Protein AF-A0A147B9D6-F1 (afdb_monomer_lite)

Sequence (214 aa):
QLTENALSKLEHGENKIIQGPYFTIESLNASNRLHVALILIRVYNQNISIMPQCSRASLCKMCSRLVNQGSVHSGGRRMVLDGPLPSSFMPKVSLTSQFLLELLQSIYFSMYNGLSSLGHQALNDIHRRAMQTMYTDVLLVTNAIKNSLQVHPSGHPADGPMGISMAISPTTSTTTVSKAIITNASFRTKKLPDDIPIPKESESPGHEGLDAIR

InterPro domains:
  IPR018619 Hyccin [PF09790] (2-195)
  IPR018619 Hyccin [PTHR31220] (2-194)

Foldseek 3Di:
DQDPVNVCCVVVPPDPPCVDDDDDDPDDDPVCPQVVVLVVLVVCLVCVVVDDLVVLLVLLVVLLLLLCQLPPVPPDDDPPVPDDDDSVPGDRDDHDLSSLVSSLSSLLLSQLVQNVPSSVSSLVSQCVSCVVVVVPVSVVSSVVSVVVCVVPPGPDPPSPRPDDPPPPPCPDDDDPPPDDPDDPVPPPDDDDDDDDDDDDDDDDDDDDDDDDDD

Secondary structure (DSSP, 8-state):
---HHHHHHHHHTS------PPPP-SS--TTTHHHHHHHHHHHHHHTTTTS-HHHHHHHHHHHHHHHHTT-TT-TTS----SSS--TTSSPPPP--HHHHHHHHHHHHHHHTTT-HHHHHHHHHHHHHHHHHHT-HHHHHHHHHHHHHHHHS-TT-TT---SS-------SS-----------GGG----------PPPPP-------------

pLDDT: mean 74.29, std 21.04, range [30.53, 97.44]

Radius of gyration: 34.5 Å; chains: 1; bounding box: 77×52×107 Å

Structure (mmCIF, N/CA/C/O backbone):
data_AF-A0A147B9D6-F1
#
_entry.id   AF-A0A147B9D6-F1
#
loop_
_atom_site.group_PDB
_atom_site.id
_atom_site.type_symbol
_atom_site.label_atom_id
_atom_site.label_alt_id
_atom_site.label_comp_id
_atom_site.label_asym_id
_atom_site.label_entity_id
_atom_site.label_seq_id
_atom_site.pdbx_PDB_ins_code
_atom_site.Cartn_x
_atom_site.Cartn_y
_atom_site.Cartn_z
_atom_site.occupancy
_atom_site.B_iso_or_equiv
_atom_site.auth_seq_id
_atom_site.auth_comp_id
_atom_site.auth_asym_id
_atom_site.auth_atom_id
_atom_site.pdbx_PDB_model_num
ATOM 1 N N . GLN A 1 1 ? 28.743 -20.688 13.276 1.00 55.09 1 GLN A N 1
ATOM 2 C CA . GLN A 1 1 ? 27.899 -21.875 13.028 1.00 55.09 1 GLN A CA 1
ATOM 3 C C . GLN A 1 1 ? 26.529 -21.580 13.621 1.00 55.09 1 GLN A C 1
ATOM 5 O O . GLN A 1 1 ? 26.478 -21.228 14.793 1.00 55.09 1 GLN A O 1
ATOM 10 N N . LEU A 1 2 ? 25.455 -21.605 12.823 1.00 65.81 2 LEU A N 1
ATOM 11 C CA . LEU A 1 2 ? 24.090 -21.537 13.360 1.00 65.81 2 LEU A CA 1
ATOM 12 C C . LEU A 1 2 ? 23.759 -22.906 13.965 1.00 65.81 2 LEU A C 1
ATOM 14 O O . LEU A 1 2 ? 24.076 -23.925 13.356 1.00 65.81 2 LEU A O 1
ATOM 18 N N . THR A 1 3 ? 23.161 -22.943 15.153 1.00 87.69 3 THR A N 1
ATOM 19 C CA . THR A 1 3 ? 22.701 -24.204 15.747 1.00 87.69 3 THR A CA 1
ATOM 20 C C . THR A 1 3 ? 21.529 -24.758 14.937 1.00 87.69 3 THR A C 1
ATOM 22 O O . THR A 1 3 ? 20.732 -23.994 14.395 1.00 87.69 3 THR A O 1
ATOM 25 N N . GLU A 1 4 ? 21.389 -26.080 14.872 1.00 82.56 4 GLU A N 1
ATOM 26 C CA . GLU A 1 4 ? 20.267 -26.760 14.200 1.00 82.56 4 GLU A CA 1
ATOM 27 C C . GLU A 1 4 ? 18.903 -26.237 14.686 1.00 82.56 4 GLU A C 1
ATOM 29 O O . GLU A 1 4 ? 17.970 -26.062 13.910 1.00 82.56 4 GLU A O 1
ATOM 34 N N . ASN A 1 5 ? 18.823 -25.853 15.963 1.00 75.00 5 ASN A N 1
ATOM 35 C CA . ASN A 1 5 ? 17.641 -25.231 16.553 1.00 75.00 5 ASN A CA 1
ATOM 36 C C . ASN A 1 5 ? 17.381 -23.800 16.025 1.00 75.00 5 ASN A C 1
ATOM 38 O O . ASN A 1 5 ? 16.235 -23.399 15.844 1.00 75.00 5 ASN A O 1
ATOM 42 N N . ALA A 1 6 ? 18.431 -23.020 15.738 1.00 76.44 6 ALA A N 1
ATOM 43 C CA . ALA A 1 6 ? 18.301 -21.705 15.105 1.00 76.44 6 ALA A CA 1
ATOM 44 C C . ALA A 1 6 ? 17.908 -21.818 13.621 1.00 76.44 6 ALA A C 1
ATOM 46 O O . ALA A 1 6 ? 17.120 -21.005 13.146 1.00 76.44 6 ALA A O 1
ATOM 47 N N . LEU A 1 7 ? 18.409 -22.840 12.916 1.00 72.19 7 LEU A N 1
ATOM 48 C CA . LEU A 1 7 ? 17.995 -23.178 11.549 1.00 72.19 7 LEU A CA 1
ATOM 49 C C . LEU A 1 7 ? 16.531 -23.617 11.504 1.00 72.19 7 LEU A C 1
ATOM 51 O O . LEU A 1 7 ? 15.755 -23.041 10.755 1.00 72.19 7 LEU A O 1
ATOM 55 N N . SER A 1 8 ? 16.126 -24.536 12.381 1.00 72.56 8 SER A N 1
ATOM 56 C CA . SER A 1 8 ? 14.742 -25.008 12.467 1.00 72.56 8 SER A CA 1
ATOM 57 C C . SER A 1 8 ? 13.758 -23.873 12.780 1.00 72.56 8 SER A C 1
ATOM 59 O O . SER A 1 8 ? 12.714 -23.775 12.137 1.00 72.56 8 SER A O 1
ATOM 61 N N . LYS A 1 9 ? 14.113 -22.945 13.683 1.00 71.38 9 LYS A N 1
ATOM 62 C CA . LYS A 1 9 ? 13.317 -21.732 13.955 1.00 71.38 9 LYS A CA 1
ATOM 63 C C . LYS A 1 9 ? 13.236 -20.776 12.758 1.00 71.38 9 LYS A C 1
ATOM 65 O O . LYS A 1 9 ? 12.209 -20.120 12.597 1.00 71.38 9 LYS A O 1
ATOM 70 N N . LEU A 1 10 ? 14.287 -20.684 11.936 1.00 67.62 10 LEU A N 1
ATOM 71 C CA . LEU A 1 10 ? 14.279 -19.897 10.696 1.00 67.62 10 LEU A CA 1
ATOM 72 C C . LEU A 1 10 ? 13.428 -20.555 9.601 1.00 67.62 10 LEU A C 1
ATOM 74 O O . LEU A 1 10 ? 12.677 -19.863 8.923 1.00 67.62 10 LEU A O 1
ATOM 78 N N . GLU A 1 11 ? 13.557 -21.870 9.430 1.00 69.06 11 GLU A N 1
ATOM 79 C CA . GLU A 1 11 ? 12.893 -22.641 8.374 1.00 69.06 11 GLU A CA 1
ATOM 80 C C . GLU A 1 11 ? 11.401 -22.830 8.644 1.00 69.06 11 GLU A C 1
ATOM 82 O O . GLU A 1 11 ? 10.581 -22.683 7.740 1.00 69.06 11 GLU A O 1
ATOM 87 N N . HIS A 1 12 ? 11.039 -23.130 9.892 1.00 64.25 12 HIS A N 1
ATOM 88 C CA . HIS A 1 12 ? 9.660 -23.433 10.268 1.00 64.25 12 HIS A CA 1
ATOM 89 C C . HIS A 1 12 ? 8.905 -22.230 10.817 1.00 64.25 12 HIS A C 1
ATOM 91 O O . HIS A 1 12 ? 7.690 -22.333 10.948 1.00 64.25 12 HIS A O 1
ATOM 97 N N . GLY A 1 13 ? 9.600 -21.121 11.111 1.00 55.97 13 GLY A N 1
ATOM 98 C CA . GLY A 1 13 ? 9.039 -19.841 11.538 1.00 55.97 13 GLY A CA 1
ATOM 99 C C . GLY A 1 13 ? 7.983 -19.971 12.639 1.00 55.97 13 GLY A C 1
ATOM 100 O O . GLY A 1 13 ? 6.818 -20.220 12.353 1.00 55.97 13 GLY A O 1
ATOM 101 N N . GLU A 1 14 ? 8.333 -19.684 13.897 1.00 51.81 14 GLU A N 1
ATOM 102 C CA . GLU A 1 14 ? 7.381 -19.710 15.034 1.00 51.81 14 GLU A CA 1
ATOM 103 C C . GLU A 1 14 ? 6.106 -18.859 14.823 1.00 51.81 14 GLU A C 1
ATOM 105 O O . GLU A 1 14 ? 5.121 -19.027 15.535 1.00 51.81 14 GLU A O 1
ATOM 110 N N . ASN A 1 15 ? 6.076 -17.991 13.809 1.00 54.16 15 ASN A N 1
ATOM 111 C CA . ASN A 1 15 ? 4.921 -17.193 13.432 1.00 54.16 15 ASN A CA 1
ATOM 112 C C . ASN A 1 15 ? 4.349 -17.632 12.081 1.00 54.16 15 ASN A C 1
ATOM 114 O O . ASN A 1 15 ? 4.438 -16.902 11.091 1.00 54.16 15 ASN A O 1
ATOM 118 N N . LYS A 1 16 ? 3.664 -18.780 12.030 1.00 53.72 16 LYS A N 1
ATOM 119 C CA . LYS A 1 16 ? 2.608 -18.927 11.023 1.00 53.72 16 LYS A CA 1
ATOM 120 C C . LYS A 1 16 ? 1.577 -17.857 11.366 1.00 53.72 16 LYS A C 1
ATOM 122 O O . LYS A 1 16 ? 0.850 -17.999 12.345 1.00 53.72 16 LYS A O 1
ATOM 127 N N . ILE A 1 17 ? 1.563 -16.749 10.622 1.00 58.03 17 ILE A N 1
ATOM 128 C CA . ILE A 1 17 ? 0.555 -15.701 10.789 1.00 58.03 17 ILE A CA 1
ATOM 129 C C . ILE A 1 17 ? -0.774 -16.329 10.373 1.00 58.03 17 ILE A C 1
ATOM 131 O O . ILE A 1 17 ? -1.162 -16.302 9.206 1.00 58.03 17 ILE A O 1
ATOM 135 N N . ILE A 1 18 ? -1.453 -16.958 11.330 1.00 56.62 18 ILE A N 1
ATOM 136 C CA . ILE A 1 18 ? -2.828 -17.404 11.177 1.00 56.62 18 ILE A CA 1
ATOM 137 C C . ILE A 1 18 ? -3.642 -16.117 11.206 1.00 56.62 18 ILE A C 1
ATOM 139 O O . ILE A 1 18 ? -3.995 -15.598 12.264 1.00 56.62 18 ILE A O 1
ATOM 143 N N . GLN A 1 19 ? -3.854 -15.539 10.024 1.00 68.12 19 GLN A N 1
ATOM 144 C CA . GLN A 1 19 ? -4.810 -14.456 9.873 1.00 68.12 19 GLN A CA 1
ATOM 145 C C . GLN A 1 19 ? -6.175 -15.029 10.258 1.00 68.12 19 GLN A C 1
ATOM 147 O O . GLN A 1 19 ? -6.602 -16.042 9.707 1.00 68.12 19 GLN A O 1
ATOM 152 N N . GLY A 1 20 ? -6.738 -14.458 11.325 1.00 62.06 20 GLY A N 1
ATOM 153 C CA . GLY A 1 20 ? -7.759 -15.100 12.144 1.00 62.06 20 GLY A CA 1
ATOM 154 C C . GLY A 1 20 ? -9.077 -15.391 11.425 1.00 62.06 20 GLY A C 1
ATOM 155 O O . GLY A 1 20 ? -9.257 -15.051 10.255 1.00 62.06 20 GLY A O 1
ATOM 156 N N . PRO A 1 21 ? -10.045 -15.980 12.143 1.00 76.06 21 PRO A N 1
ATOM 157 C CA . PRO A 1 21 ? -11.410 -16.034 11.652 1.00 76.06 21 PRO A CA 1
ATOM 158 C C . PRO A 1 21 ? -11.959 -14.604 11.535 1.00 76.06 21 PRO A C 1
ATOM 160 O O . PRO A 1 21 ? -12.018 -13.863 12.517 1.00 76.06 21 PRO A O 1
ATOM 163 N N . TYR A 1 22 ? -12.351 -14.204 10.327 1.00 81.00 22 TYR A N 1
ATOM 164 C CA . TYR A 1 22 ? -13.072 -12.955 10.101 1.00 81.00 22 TYR A CA 1
ATOM 165 C C . TYR A 1 22 ? -14.561 -13.181 10.363 1.00 81.00 22 TYR A C 1
ATOM 167 O O . TYR A 1 22 ? -15.161 -14.102 9.809 1.00 81.00 22 TYR A O 1
ATOM 175 N N . PHE A 1 23 ? -15.166 -12.352 11.213 1.00 80.38 23 PHE A N 1
ATOM 176 C CA . PHE A 1 23 ? -16.597 -12.445 11.494 1.00 80.38 23 PHE A CA 1
ATOM 177 C C . PHE A 1 23 ? -17.428 -11.990 10.293 1.00 80.38 23 PHE A C 1
ATOM 179 O O . PHE A 1 23 ? -17.048 -11.067 9.568 1.00 80.38 23 PHE A O 1
ATOM 186 N N . THR A 1 24 ? -18.585 -12.627 10.107 1.00 86.25 24 THR A N 1
ATOM 187 C CA . THR A 1 24 ? -19.549 -12.203 9.087 1.00 86.25 24 THR A CA 1
ATOM 188 C C . THR A 1 24 ? -20.149 -10.860 9.491 1.00 86.25 24 THR A C 1
ATOM 190 O O . THR A 1 24 ? -20.490 -10.645 10.653 1.00 86.25 24 THR A O 1
ATOM 193 N N . ILE A 1 25 ? -20.255 -9.948 8.529 1.00 88.69 25 ILE A N 1
ATOM 194 C CA . ILE A 1 25 ? -20.802 -8.606 8.721 1.00 88.69 25 ILE A CA 1
ATOM 195 C C . ILE A 1 25 ? -22.041 -8.479 7.837 1.00 88.69 25 ILE A C 1
ATOM 197 O O . ILE A 1 25 ? -21.950 -8.650 6.626 1.00 88.69 25 ILE A O 1
ATOM 201 N N . GLU A 1 26 ? -23.184 -8.154 8.438 1.00 90.44 26 GLU A N 1
ATOM 202 C CA . GLU A 1 26 ? -24.470 -8.044 7.730 1.00 90.44 26 GLU A CA 1
ATOM 203 C C . GLU A 1 26 ? -24.643 -6.704 7.002 1.00 90.44 26 GLU A C 1
ATOM 205 O O . GLU A 1 26 ? -25.343 -6.620 5.996 1.00 90.44 26 GLU A O 1
ATOM 210 N N . SER A 1 27 ? -24.001 -5.636 7.491 1.00 92.50 27 SER A N 1
ATOM 211 C CA . SER A 1 27 ? -24.084 -4.303 6.886 1.00 92.50 27 SER A CA 1
ATOM 212 C C . SER A 1 27 ? -22.807 -3.479 7.065 1.00 92.50 27 SER A C 1
ATOM 214 O O . SER A 1 27 ? -22.095 -3.579 8.070 1.00 92.50 27 SER A O 1
ATOM 216 N N . LEU A 1 28 ? -22.509 -2.632 6.074 1.00 94.38 28 LEU A N 1
ATOM 217 C CA . LEU A 1 28 ? -21.382 -1.700 6.119 1.00 94.38 28 LEU A CA 1
ATOM 218 C C . LEU A 1 28 ? -21.764 -0.430 6.884 1.00 94.38 28 LEU A C 1
ATOM 220 O O . LEU A 1 28 ? -22.709 0.271 6.533 1.00 94.38 28 LEU A O 1
ATOM 224 N N . ASN A 1 29 ? -20.976 -0.104 7.902 1.00 93.56 29 ASN A N 1
ATOM 225 C CA . ASN A 1 29 ? -21.114 1.080 8.735 1.00 93.56 29 ASN A CA 1
ATOM 226 C C . ASN A 1 29 ? -19.783 1.842 8.839 1.00 93.56 29 ASN A C 1
ATOM 228 O O . ASN A 1 29 ? -18.733 1.411 8.358 1.00 93.56 29 ASN A O 1
ATOM 232 N N . ALA A 1 30 ? -19.813 3.022 9.459 1.00 89.25 30 ALA A N 1
ATOM 233 C CA . ALA A 1 30 ? -18.633 3.877 9.553 1.00 89.25 30 ALA A CA 1
ATOM 234 C C . ALA A 1 30 ? -17.467 3.256 10.339 1.00 89.25 30 ALA A C 1
ATOM 236 O O . ALA A 1 30 ? -16.310 3.549 10.031 1.00 89.25 30 ALA A O 1
ATOM 237 N N . SER A 1 31 ? -17.776 2.398 11.310 1.00 89.94 31 SER A N 1
ATOM 238 C CA . SER A 1 31 ? -16.806 1.760 12.198 1.00 89.94 31 SER A CA 1
ATOM 239 C C . SER A 1 31 ? -16.147 0.537 11.553 1.00 89.94 31 SER A C 1
ATOM 241 O O . SER A 1 31 ? -14.954 0.316 11.736 1.00 89.94 31 SER A O 1
ATOM 243 N N . ASN A 1 32 ? -16.893 -0.242 10.763 1.00 91.56 32 ASN A N 1
ATOM 244 C CA . ASN A 1 32 ? -16.411 -1.489 10.168 1.00 91.56 32 ASN A CA 1
ATOM 245 C C . ASN A 1 32 ? -15.876 -1.329 8.734 1.00 91.56 32 ASN A C 1
ATOM 247 O O . ASN A 1 32 ? -15.037 -2.129 8.322 1.00 91.56 32 ASN A O 1
ATOM 251 N N . ARG A 1 33 ? -16.281 -0.288 7.985 1.00 92.75 33 ARG A N 1
ATOM 252 C CA . ARG A 1 33 ? -15.951 -0.136 6.552 1.00 92.75 33 ARG A CA 1
ATOM 253 C C . ARG A 1 33 ? -14.456 -0.234 6.250 1.00 92.75 33 ARG A C 1
ATOM 255 O O . ARG A 1 33 ? -14.067 -0.840 5.257 1.00 92.75 33 ARG A O 1
ATOM 262 N N . LEU A 1 34 ? -13.613 0.343 7.108 1.00 92.50 34 LEU A N 1
ATOM 263 C CA . LEU A 1 34 ? -12.165 0.348 6.903 1.00 92.50 34 LEU A CA 1
ATOM 264 C C . LEU A 1 34 ? -11.543 -1.007 7.254 1.00 92.50 34 LEU A C 1
ATOM 266 O O . LEU A 1 34 ? -10.609 -1.439 6.588 1.00 92.50 34 LEU A O 1
ATOM 270 N N . HIS A 1 35 ? -12.087 -1.694 8.259 1.00 91.94 35 HIS A N 1
ATOM 271 C CA . HIS A 1 35 ? -11.661 -3.043 8.615 1.00 91.94 35 HIS A CA 1
ATOM 272 C C . HIS A 1 35 ? -12.019 -4.048 7.512 1.00 91.94 35 HIS A C 1
ATOM 274 O O . HIS A 1 35 ? -11.183 -4.855 7.122 1.00 91.94 35 HIS A O 1
ATOM 280 N N . VAL A 1 36 ? -13.220 -3.944 6.935 1.00 93.88 36 VAL A N 1
ATOM 281 C CA . VAL A 1 36 ? -13.611 -4.753 5.771 1.00 93.88 36 VAL A CA 1
ATOM 282 C C . VAL A 1 36 ? -12.688 -4.470 4.588 1.00 93.88 36 VAL A C 1
ATOM 284 O O . VAL A 1 36 ? -12.143 -5.401 4.003 1.00 93.88 36 VAL A O 1
ATOM 287 N N . ALA A 1 37 ? -12.438 -3.195 4.273 1.00 93.81 37 ALA A N 1
ATOM 288 C CA . ALA A 1 37 ? -11.510 -2.821 3.206 1.00 93.81 37 ALA A CA 1
ATOM 289 C C . ALA A 1 37 ? -10.087 -3.364 3.440 1.00 93.81 37 ALA A C 1
ATOM 291 O O . ALA A 1 37 ? -9.442 -3.804 2.490 1.00 93.81 37 ALA A O 1
ATOM 292 N N . LEU A 1 38 ? -9.614 -3.381 4.693 1.00 93.56 38 LEU A N 1
ATOM 293 C CA . LEU A 1 38 ? -8.336 -3.981 5.090 1.00 93.56 38 LEU A CA 1
ATOM 294 C C . LEU A 1 38 ? -8.286 -5.488 4.800 1.00 93.56 38 LEU A C 1
ATOM 296 O O . LEU A 1 38 ? -7.281 -5.993 4.307 1.00 93.56 38 LEU A O 1
ATOM 300 N N . ILE A 1 39 ? -9.359 -6.217 5.093 1.00 93.00 39 ILE A N 1
ATOM 301 C CA . ILE A 1 39 ? -9.431 -7.654 4.802 1.00 93.00 39 ILE A CA 1
ATOM 302 C C . ILE A 1 39 ? -9.455 -7.885 3.287 1.00 93.00 39 ILE A C 1
ATOM 304 O O . ILE A 1 39 ? -8.740 -8.745 2.780 1.00 93.00 39 ILE A O 1
ATOM 308 N N . LEU A 1 40 ? -10.212 -7.079 2.540 1.00 93.69 40 LEU A N 1
ATOM 309 C CA . LEU A 1 40 ? -10.283 -7.194 1.082 1.00 93.69 40 LEU A CA 1
ATOM 310 C 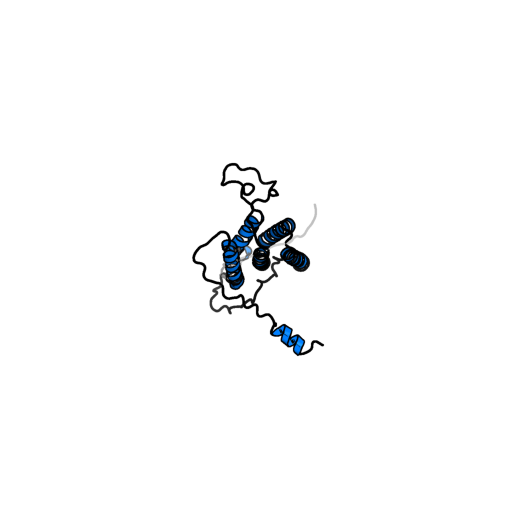C . LEU A 1 40 ? -8.927 -6.938 0.411 1.00 93.69 40 LEU A C 1
ATOM 312 O O . LEU A 1 40 ? -8.548 -7.687 -0.490 1.00 93.69 40 LEU A O 1
ATOM 316 N N . ILE A 1 41 ? -8.164 -5.933 0.860 1.00 95.19 41 ILE A N 1
ATOM 317 C CA . ILE A 1 41 ? -6.819 -5.691 0.315 1.00 95.19 41 ILE A CA 1
ATOM 318 C C . ILE A 1 41 ? -5.845 -6.820 0.679 1.00 95.19 41 ILE A C 1
ATOM 320 O O . ILE A 1 41 ? -5.000 -7.172 -0.137 1.00 95.19 41 ILE A O 1
ATOM 324 N N . ARG A 1 42 ? -6.003 -7.464 1.843 1.00 92.69 42 ARG A N 1
ATOM 325 C CA . ARG A 1 42 ? -5.226 -8.663 2.202 1.00 92.69 42 ARG A CA 1
ATOM 326 C C . ARG A 1 42 ? -5.498 -9.828 1.263 1.00 92.69 42 ARG A C 1
ATOM 328 O O . ARG A 1 42 ? -4.559 -10.435 0.758 1.00 92.69 42 ARG A O 1
ATOM 335 N N . VAL A 1 43 ? -6.769 -10.109 0.983 1.00 92.94 43 VAL A N 1
ATOM 336 C CA . VAL A 1 43 ? -7.156 -11.151 0.018 1.00 92.94 43 VAL A CA 1
ATOM 337 C C . VAL A 1 43 ? -6.618 -10.821 -1.377 1.00 92.94 43 VAL A C 1
ATOM 339 O O . VAL A 1 43 ? -6.123 -11.705 -2.080 1.00 92.94 43 VAL A O 1
ATOM 342 N N . TYR A 1 44 ? -6.639 -9.542 -1.761 1.00 95.06 44 TYR A N 1
ATOM 343 C CA . TYR A 1 44 ? -6.010 -9.084 -2.997 1.00 95.06 44 TYR A CA 1
ATOM 344 C C . TYR A 1 44 ? -4.494 -9.333 -2.995 1.00 95.06 44 TYR A C 1
ATOM 346 O O . TYR A 1 44 ? -3.968 -9.856 -3.972 1.00 95.06 44 TYR A O 1
ATOM 354 N N . ASN A 1 45 ? -3.795 -9.026 -1.899 1.00 93.44 45 ASN A N 1
ATOM 355 C CA . ASN A 1 45 ? -2.353 -9.245 -1.748 1.00 93.44 45 ASN A CA 1
ATOM 356 C C . ASN A 1 45 ? -1.962 -10.721 -1.843 1.00 93.44 45 ASN A C 1
ATOM 358 O O . ASN A 1 45 ? -0.941 -11.038 -2.448 1.00 93.44 45 ASN A O 1
ATOM 362 N N . GLN A 1 46 ? -2.783 -11.626 -1.309 1.00 91.88 46 GLN A N 1
ATOM 363 C CA . GLN A 1 46 ? -2.570 -13.072 -1.432 1.00 91.88 46 GLN A CA 1
ATOM 364 C C . GLN A 1 46 ? -2.642 -13.551 -2.889 1.00 91.88 46 GLN A C 1
ATOM 366 O O . GLN A 1 46 ? -1.943 -14.485 -3.268 1.00 91.88 46 GLN A O 1
ATOM 371 N N . ASN A 1 47 ? -3.457 -12.890 -3.714 1.00 91.69 47 ASN A N 1
ATOM 372 C CA . ASN A 1 47 ? -3.699 -13.256 -5.110 1.00 91.69 47 ASN A CA 1
ATOM 373 C C . ASN A 1 47 ? -3.058 -12.271 -6.102 1.00 91.69 47 ASN A C 1
ATOM 375 O O . ASN A 1 47 ? -3.368 -12.292 -7.290 1.00 91.69 47 ASN A O 1
ATOM 379 N N . ILE A 1 48 ? -2.165 -11.388 -5.651 1.00 92.38 48 ILE A N 1
ATOM 380 C CA . ILE A 1 48 ? -1.696 -10.258 -6.466 1.00 92.38 48 ILE A CA 1
ATOM 381 C C . ILE A 1 48 ? -0.917 -10.690 -7.716 1.00 92.38 48 ILE A C 1
ATOM 383 O O . ILE A 1 48 ? -0.925 -9.978 -8.721 1.00 92.38 48 ILE A O 1
ATOM 387 N N . SER A 1 49 ? -0.285 -11.865 -7.676 1.00 89.94 49 SER A N 1
ATOM 388 C CA . SER A 1 49 ? 0.483 -12.434 -8.787 1.00 89.94 49 SER A CA 1
ATOM 389 C C . SER A 1 49 ? -0.390 -12.869 -9.964 1.00 89.94 49 SER A C 1
ATOM 391 O O . SER A 1 49 ? 0.024 -12.716 -11.110 1.00 89.94 49 SER A O 1
ATOM 393 N N . ILE A 1 50 ? -1.606 -13.354 -9.698 1.00 91.75 50 ILE A N 1
ATOM 394 C CA . ILE A 1 50 ? -2.562 -13.768 -10.736 1.00 91.75 50 ILE A CA 1
ATOM 395 C C . ILE A 1 50 ? -3.414 -12.599 -11.253 1.00 91.75 50 ILE A C 1
ATOM 397 O O . ILE A 1 50 ? -4.117 -12.735 -12.253 1.00 91.75 50 ILE A O 1
ATOM 401 N N . MET A 1 51 ? -3.365 -11.437 -10.592 1.00 92.00 51 MET A N 1
ATOM 402 C CA . MET A 1 51 ? -4.132 -10.261 -10.999 1.00 92.00 51 MET A CA 1
ATOM 403 C C . MET A 1 51 ? -3.519 -9.579 -12.235 1.00 92.00 51 MET A C 1
ATOM 405 O O . MET A 1 51 ? -2.303 -9.349 -12.291 1.00 92.00 51 MET A O 1
ATOM 409 N N . PRO A 1 52 ? -4.349 -9.161 -13.214 1.00 93.12 52 PRO A N 1
ATOM 410 C CA . PRO A 1 52 ? -3.862 -8.518 -14.427 1.00 93.12 52 PRO A CA 1
ATOM 411 C C . PRO A 1 52 ? -3.197 -7.168 -14.123 1.00 93.12 52 PRO A C 1
ATOM 413 O O . PRO A 1 52 ? -3.571 -6.457 -13.186 1.00 93.12 52 PRO A O 1
ATOM 416 N N . GLN A 1 53 ? -2.254 -6.764 -14.980 1.00 92.00 53 GLN A N 1
ATOM 417 C CA . GLN A 1 53 ? -1.512 -5.499 -14.860 1.00 92.00 53 GLN A CA 1
ATOM 418 C C . GLN A 1 53 ? -2.438 -4.283 -14.697 1.00 92.00 53 GLN A C 1
ATOM 420 O O . GLN A 1 53 ? -2.161 -3.395 -13.893 1.00 92.00 53 GLN A O 1
ATOM 425 N N . CYS A 1 54 ? -3.567 -4.254 -15.414 1.00 94.50 54 CYS A N 1
ATOM 426 C CA . CYS A 1 54 ? -4.556 -3.178 -15.319 1.00 94.50 54 CYS A CA 1
ATOM 427 C C . CYS A 1 54 ? -5.145 -3.032 -13.904 1.00 94.50 54 CYS A C 1
ATOM 429 O O . CYS A 1 54 ? -5.339 -1.906 -13.449 1.00 94.50 54 CYS A O 1
ATOM 431 N N . SER A 1 55 ? -5.379 -4.148 -13.200 1.00 95.69 55 SER A N 1
ATOM 432 C CA . SER A 1 55 ? -5.878 -4.156 -11.817 1.00 95.69 55 SER A CA 1
ATOM 433 C C . SER A 1 55 ? -4.835 -3.601 -10.848 1.00 95.69 55 SER A C 1
ATOM 435 O O . SER A 1 55 ? -5.124 -2.751 -10.011 1.00 95.69 55 SER A O 1
ATOM 437 N N . ARG A 1 56 ? -3.573 -4.012 -11.000 1.00 93.94 56 ARG A N 1
ATOM 438 C CA . ARG A 1 56 ? -2.477 -3.482 -10.175 1.00 93.94 56 ARG A CA 1
ATOM 439 C C . ARG A 1 56 ? -2.248 -1.989 -10.434 1.00 93.94 56 ARG A C 1
ATOM 441 O O . ARG A 1 56 ? -2.072 -1.212 -9.499 1.00 93.94 56 ARG A O 1
ATOM 448 N N . ALA A 1 57 ? -2.358 -1.552 -11.688 1.00 95.62 57 ALA A N 1
ATOM 449 C CA . ALA A 1 57 ? -2.246 -0.142 -12.052 1.00 95.62 57 ALA A CA 1
ATOM 450 C C . ALA A 1 57 ? -3.395 0.711 -11.489 1.00 95.62 57 ALA A C 1
ATOM 452 O O . ALA A 1 57 ? -3.160 1.838 -11.040 1.00 95.62 57 ALA A O 1
ATOM 453 N N . SER A 1 58 ? -4.635 0.205 -11.507 1.00 95.88 58 SER A N 1
ATOM 454 C CA . SER A 1 58 ? -5.776 0.906 -10.908 1.00 95.88 58 SER A CA 1
ATOM 455 C C . SER A 1 58 ? -5.634 0.996 -9.389 1.00 95.88 58 SER A C 1
ATOM 457 O O . SER A 1 58 ? -5.896 2.065 -8.838 1.00 95.88 58 SER A O 1
ATOM 459 N N . LEU A 1 59 ? -5.116 -0.049 -8.735 1.00 95.88 59 LEU A N 1
ATOM 460 C CA . LEU A 1 59 ? -4.808 -0.044 -7.307 1.00 95.88 59 LEU A CA 1
ATOM 461 C C . LEU A 1 59 ? -3.782 1.038 -6.939 1.00 95.88 59 LEU A C 1
ATOM 463 O O . LEU A 1 59 ? -4.039 1.829 -6.032 1.00 95.88 59 LEU A O 1
ATOM 467 N N . CYS A 1 60 ? -2.657 1.142 -7.660 1.00 95.81 60 CYS A N 1
ATOM 468 C CA . CYS A 1 60 ? -1.662 2.195 -7.411 1.00 95.81 60 CYS A CA 1
ATOM 469 C C . CYS A 1 60 ? -2.273 3.599 -7.562 1.00 95.81 60 CYS A C 1
ATOM 471 O O . CYS A 1 60 ? -2.092 4.459 -6.700 1.00 95.81 60 CYS A O 1
ATOM 473 N N . LYS A 1 61 ? -3.061 3.827 -8.625 1.00 95.06 61 LYS A N 1
ATOM 474 C CA . LYS A 1 61 ? -3.753 5.109 -8.858 1.00 95.06 61 LYS A CA 1
ATOM 475 C C . LYS A 1 61 ? -4.775 5.419 -7.763 1.00 95.06 61 LYS A C 1
ATOM 477 O O . LYS A 1 61 ? -4.864 6.563 -7.317 1.00 95.06 61 LYS A O 1
ATOM 482 N N . MET A 1 62 ? -5.553 4.421 -7.346 1.00 95.06 62 MET A N 1
ATOM 483 C CA . MET A 1 62 ? -6.514 4.533 -6.250 1.00 95.06 62 MET A CA 1
ATOM 484 C C . MET A 1 62 ? -5.793 4.911 -4.957 1.00 95.06 62 MET A C 1
ATOM 486 O O . MET A 1 62 ? -6.216 5.855 -4.297 1.00 95.06 62 MET A O 1
ATOM 490 N N . CYS A 1 63 ? -4.682 4.244 -4.639 1.00 94.56 63 CYS A N 1
ATOM 491 C CA . CYS A 1 63 ? -3.878 4.540 -3.461 1.00 94.56 63 CYS A CA 1
ATOM 492 C C . CYS A 1 63 ? -3.410 6.002 -3.445 1.00 94.56 63 CYS A C 1
ATOM 494 O O . CYS A 1 63 ? -3.694 6.724 -2.490 1.00 94.56 63 CYS A O 1
ATOM 496 N N . SER A 1 64 ? -2.787 6.481 -4.527 1.00 93.25 64 SER A N 1
ATOM 497 C CA . SER A 1 64 ? -2.372 7.886 -4.647 1.00 93.25 64 SER A CA 1
ATOM 498 C C . SER A 1 64 ? -3.530 8.869 -4.446 1.00 93.25 64 SER A C 1
ATOM 500 O O . SER A 1 64 ? -3.369 9.891 -3.781 1.00 93.25 64 SER A O 1
ATOM 502 N N . ARG A 1 65 ? -4.719 8.581 -4.992 1.00 91.19 65 ARG A N 1
ATOM 503 C CA . ARG A 1 65 ? -5.904 9.442 -4.818 1.00 91.19 65 ARG A CA 1
ATOM 504 C C . ARG A 1 65 ? -6.402 9.443 -3.375 1.00 91.19 65 ARG A C 1
ATOM 506 O O . ARG A 1 65 ? -6.632 10.508 -2.814 1.00 91.19 65 ARG A O 1
ATOM 513 N N . LEU A 1 66 ? -6.534 8.263 -2.782 1.00 91.88 66 LEU A N 1
ATOM 514 C CA . LEU A 1 66 ? -7.062 8.046 -1.437 1.00 91.88 66 LEU A CA 1
ATOM 515 C C . LEU A 1 66 ? -6.174 8.693 -0.364 1.00 91.88 66 LEU A C 1
ATOM 517 O O . LEU A 1 66 ? -6.662 9.313 0.579 1.00 91.88 66 LEU A O 1
ATOM 521 N N . VAL A 1 67 ? -4.858 8.606 -0.539 1.00 91.56 67 VAL A N 1
ATOM 522 C CA . VAL A 1 67 ? -3.874 9.166 0.390 1.00 91.56 67 VAL A CA 1
ATOM 523 C C . VAL A 1 67 ? -3.817 10.697 0.312 1.00 91.56 67 VAL A C 1
ATOM 525 O O . VAL A 1 67 ? -3.645 11.358 1.342 1.00 91.56 67 VAL A O 1
ATOM 528 N N . ASN A 1 68 ? -4.025 11.254 -0.884 1.00 89.25 68 ASN A N 1
ATOM 529 C CA . ASN A 1 68 ? -3.977 12.693 -1.156 1.00 89.25 68 ASN A CA 1
ATOM 530 C C . ASN A 1 68 ? -5.327 13.413 -1.027 1.00 89.25 68 ASN A C 1
ATOM 532 O O . ASN A 1 68 ? -5.367 14.645 -1.075 1.00 89.25 68 ASN A O 1
ATOM 536 N N . GLN A 1 69 ? -6.428 12.682 -0.857 1.00 86.88 69 GLN A N 1
ATOM 537 C CA . GLN A 1 69 ? -7.758 13.262 -0.697 1.00 86.88 69 GLN A CA 1
ATOM 538 C C . GLN A 1 69 ? -7.816 14.206 0.515 1.00 86.88 69 GLN A C 1
ATOM 540 O O . GLN A 1 69 ? -7.382 13.854 1.614 1.00 86.88 69 GLN A O 1
ATOM 545 N N . GLY A 1 70 ? -8.353 15.414 0.313 1.00 74.81 70 GLY A N 1
ATOM 546 C CA . GLY A 1 70 ? -8.448 16.440 1.357 1.00 74.81 70 GLY A CA 1
ATOM 547 C C . GLY A 1 70 ? -7.102 17.036 1.790 1.00 74.81 70 GLY A C 1
ATOM 548 O O . GLY A 1 70 ? -7.032 17.735 2.802 1.00 74.81 70 GLY A O 1
ATOM 549 N N . SER A 1 71 ? -6.012 16.760 1.062 1.00 70.44 71 SER A N 1
ATOM 550 C CA . SER A 1 71 ? -4.716 17.406 1.274 1.00 70.44 71 SER A CA 1
ATOM 551 C C . SER A 1 71 ? -4.601 18.672 0.423 1.00 70.44 71 SER A C 1
ATOM 553 O O . SER A 1 71 ? -4.600 18.616 -0.808 1.00 70.44 71 SER A O 1
ATOM 555 N N . VAL A 1 72 ? -4.442 19.817 1.094 1.00 60.19 72 VAL A N 1
ATOM 556 C CA . VAL A 1 72 ? -4.278 21.154 0.483 1.00 60.19 72 VAL A CA 1
ATOM 557 C C . VAL A 1 72 ? -2.959 21.271 -0.300 1.00 60.19 72 VAL A C 1
ATOM 559 O O . VAL A 1 72 ? -2.784 22.159 -1.125 1.00 60.19 72 VAL A O 1
ATOM 562 N N . HIS A 1 73 ? -2.040 20.316 -0.126 1.00 53.81 73 HIS A N 1
ATOM 563 C CA . HIS A 1 73 ? -0.749 20.281 -0.820 1.00 53.81 73 HIS A CA 1
ATOM 564 C C . HIS A 1 73 ? -0.842 19.900 -2.312 1.00 53.81 73 HIS A C 1
ATOM 566 O O . HIS A 1 73 ? 0.179 19.713 -2.967 1.00 53.81 73 HIS A O 1
ATOM 572 N N . SER A 1 74 ? -2.055 19.795 -2.865 1.00 51.56 74 SER A N 1
ATOM 573 C CA . SER A 1 74 ? -2.298 19.767 -4.316 1.00 51.56 74 SER A CA 1
ATOM 574 C C . SER A 1 74 ? -2.373 21.189 -4.901 1.00 51.56 74 SER A C 1
ATOM 576 O O . SER A 1 74 ? -3.163 21.456 -5.804 1.00 51.56 74 SER A O 1
ATOM 578 N N . GLY A 1 75 ? -1.573 22.120 -4.376 1.00 46.66 75 GLY A N 1
ATOM 579 C CA . GLY A 1 75 ? -1.402 23.459 -4.930 1.00 46.66 75 GLY A CA 1
ATOM 580 C C . GLY A 1 75 ? -0.556 23.390 -6.198 1.00 46.66 75 GLY A C 1
ATOM 581 O O . GLY A 1 75 ? 0.664 23.296 -6.122 1.00 46.66 75 GLY A O 1
ATOM 582 N N . GLY A 1 76 ? -1.207 23.391 -7.363 1.00 45.72 76 GLY A N 1
ATOM 583 C CA . GLY A 1 76 ? -0.515 23.524 -8.649 1.00 45.72 76 GLY A CA 1
ATOM 584 C C . GLY A 1 76 ? -1.272 23.032 -9.882 1.00 45.72 76 GLY A C 1
ATOM 585 O O . GLY A 1 76 ? -0.926 23.421 -10.993 1.00 45.72 76 GLY A O 1
ATOM 586 N N . ARG A 1 77 ? -2.333 22.224 -9.745 1.00 49.38 77 ARG A N 1
ATOM 587 C CA . ARG A 1 77 ? -3.188 21.899 -10.899 1.00 49.38 77 ARG A CA 1
ATOM 588 C C . ARG A 1 77 ? -4.417 22.796 -10.909 1.00 49.38 77 ARG A C 1
ATOM 590 O O . ARG A 1 77 ? -5.363 22.559 -10.171 1.00 49.38 77 ARG A O 1
ATOM 597 N N . ARG A 1 78 ? -4.295 23.848 -11.730 1.00 43.62 78 ARG A N 1
ATOM 598 C CA . ARG A 1 78 ? -5.327 24.653 -12.404 1.00 43.62 78 ARG A CA 1
ATOM 599 C C . ARG A 1 78 ? -6.749 24.299 -11.957 1.00 43.62 78 ARG A C 1
ATOM 601 O O . ARG A 1 78 ? -7.213 23.198 -12.240 1.00 43.62 78 ARG A O 1
ATOM 608 N N . MET A 1 79 ? -7.428 25.243 -11.301 1.00 46.06 79 MET A N 1
ATOM 609 C CA . MET A 1 79 ? -8.878 25.191 -11.132 1.00 46.06 79 MET A CA 1
ATOM 610 C C . MET A 1 79 ? -9.519 25.061 -12.515 1.00 46.06 79 MET A C 1
ATOM 612 O O . MET A 1 79 ? -9.637 26.038 -13.247 1.00 46.06 79 MET A O 1
ATOM 616 N N . VAL A 1 80 ? -9.864 23.837 -12.898 1.00 46.03 80 VAL A N 1
ATOM 617 C CA . VAL A 1 80 ? -10.785 23.577 -13.997 1.00 46.03 80 VAL A CA 1
ATOM 618 C C . VAL A 1 80 ? -12.140 23.445 -13.324 1.00 46.03 80 VAL A C 1
ATOM 620 O O . VAL A 1 80 ? -12.373 22.500 -12.574 1.00 46.03 80 VAL A O 1
ATOM 623 N N . LEU A 1 81 ? -12.967 24.470 -13.515 1.00 51.97 81 LEU A N 1
ATOM 624 C CA . LEU A 1 81 ? -14.305 24.605 -12.939 1.00 51.97 81 LEU A CA 1
ATOM 625 C C . LEU A 1 81 ? -15.332 23.670 -13.610 1.00 51.97 81 LEU A C 1
ATOM 627 O O . LEU A 1 81 ? -16.457 23.575 -13.140 1.00 51.97 81 LEU A O 1
ATOM 631 N N . ASP A 1 82 ? -14.933 22.936 -14.652 1.00 43.72 82 ASP A N 1
ATOM 632 C CA . ASP A 1 82 ? -15.778 21.964 -15.347 1.00 43.72 82 ASP A CA 1
ATOM 633 C C . ASP A 1 82 ? -15.382 20.528 -14.977 1.00 43.72 82 ASP A C 1
ATOM 635 O O . ASP A 1 82 ? -14.562 19.880 -15.630 1.00 43.72 82 ASP A O 1
ATOM 639 N N . GLY A 1 83 ? -15.951 20.032 -13.878 1.00 58.03 83 GLY A N 1
ATOM 640 C CA . GLY A 1 83 ? -15.815 18.648 -13.421 1.00 58.03 83 GLY A CA 1
ATOM 641 C C . GLY A 1 83 ? -16.334 18.444 -11.991 1.00 58.03 83 GLY A C 1
ATOM 642 O O . GLY A 1 83 ? -16.540 19.424 -11.273 1.00 58.03 83 GLY A O 1
ATOM 643 N N . PRO A 1 84 ? -16.560 17.190 -11.542 1.00 55.38 84 PRO A N 1
ATOM 644 C CA . PRO A 1 84 ? -16.904 16.912 -10.145 1.00 55.38 84 PRO A CA 1
ATOM 645 C C . PRO A 1 84 ? -15.870 17.555 -9.206 1.00 55.38 84 PRO A C 1
ATOM 647 O O . PRO A 1 84 ? -14.685 17.580 -9.541 1.00 55.38 84 PRO A O 1
ATOM 650 N N . LEU A 1 85 ? -16.334 18.096 -8.066 1.00 56.25 85 LEU A N 1
ATOM 651 C CA . LEU A 1 85 ? -15.575 18.993 -7.179 1.00 56.25 85 LEU A CA 1
ATOM 652 C C . LEU A 1 85 ? -14.082 18.620 -7.040 1.00 56.25 85 LEU A C 1
ATOM 654 O O . LEU A 1 85 ? -13.762 17.444 -6.832 1.00 56.25 85 LEU A O 1
ATOM 658 N N . PRO A 1 86 ? -13.159 19.606 -7.054 1.00 60.06 86 PRO A N 1
ATOM 659 C CA . PRO A 1 86 ? -11.732 19.342 -6.891 1.00 60.06 86 PRO A CA 1
ATOM 660 C C . PRO A 1 86 ? -11.456 18.536 -5.615 1.00 60.06 86 PRO A C 1
ATOM 662 O O . PRO A 1 86 ? -12.030 18.818 -4.563 1.00 60.06 86 PRO A O 1
ATOM 665 N N . SER A 1 87 ? -10.517 17.581 -5.659 1.00 57.25 87 SER A N 1
ATOM 666 C CA . SER A 1 87 ? -10.181 16.703 -4.516 1.00 57.25 87 SER A CA 1
ATOM 667 C C . SER A 1 87 ? -9.729 17.448 -3.250 1.00 57.25 87 SER A C 1
ATOM 669 O O . SER A 1 87 ? -9.635 16.845 -2.182 1.00 57.25 87 SER A O 1
ATOM 671 N N . SER A 1 88 ? -9.434 18.746 -3.375 1.00 57.88 88 SER A N 1
ATOM 672 C CA . SER A 1 88 ? -9.123 19.663 -2.277 1.00 57.88 88 SER A CA 1
ATOM 673 C C . SER A 1 88 ? -10.342 20.040 -1.426 1.00 57.88 88 SER A C 1
ATOM 675 O O . SER A 1 88 ? -10.155 20.456 -0.289 1.00 57.88 88 SER A O 1
ATOM 677 N N . PHE A 1 89 ? -11.565 19.906 -1.952 1.00 60.06 89 PHE A N 1
ATOM 678 C CA . PHE A 1 89 ? -12.819 20.181 -1.235 1.00 60.06 89 PHE A CA 1
ATOM 679 C C . PHE A 1 89 ? -13.435 18.923 -0.613 1.00 60.06 89 PHE A C 1
ATOM 681 O O . PHE A 1 89 ? -14.426 19.001 0.107 1.00 60.06 89 PHE A O 1
ATOM 688 N N . MET A 1 90 ? -12.858 17.752 -0.889 1.00 70.50 90 MET A N 1
ATOM 689 C CA . MET A 1 90 ? -13.309 16.496 -0.304 1.00 70.50 90 MET A CA 1
ATOM 690 C C . MET A 1 90 ? -12.746 16.329 1.112 1.00 70.50 90 MET A C 1
ATOM 692 O O . MET A 1 90 ? -11.568 16.627 1.337 1.00 70.50 90 MET A O 1
ATOM 696 N N . PRO A 1 91 ? -13.539 15.806 2.066 1.00 76.88 91 PRO A N 1
ATOM 697 C CA . PRO A 1 91 ? -13.052 15.536 3.409 1.00 76.88 91 PRO A CA 1
ATOM 698 C C . PRO A 1 91 ? -11.908 14.520 3.369 1.00 76.88 91 PRO A C 1
ATOM 700 O O . PRO A 1 91 ? -11.894 13.595 2.547 1.00 76.88 91 PRO A O 1
ATOM 703 N N . LYS A 1 92 ? -10.940 14.697 4.274 1.00 83.31 92 LYS A N 1
ATOM 704 C CA . LYS A 1 92 ? -9.828 13.759 4.452 1.00 83.31 92 LYS A CA 1
ATOM 705 C C . LYS A 1 92 ? -10.376 12.389 4.847 1.00 83.31 92 LYS A C 1
ATOM 707 O O . LYS A 1 92 ? -11.155 12.273 5.789 1.00 83.31 92 LYS A O 1
ATOM 712 N N . VAL A 1 93 ? -9.926 11.346 4.157 1.00 85.69 93 VAL A N 1
ATOM 713 C CA . VAL A 1 93 ? -10.273 9.961 4.503 1.00 85.69 93 VAL A CA 1
ATOM 714 C C . VAL A 1 93 ? -9.454 9.534 5.716 1.00 85.69 93 VAL A C 1
ATOM 716 O O . VAL A 1 93 ? -8.227 9.607 5.670 1.00 85.69 93 VAL A O 1
ATOM 719 N N . SER A 1 94 ? -10.099 9.066 6.784 1.00 87.81 94 SER A N 1
ATOM 720 C CA . SER A 1 94 ? -9.409 8.451 7.925 1.00 87.81 94 SER A CA 1
ATOM 721 C C . SER A 1 94 ? -8.887 7.069 7.532 1.00 87.81 94 SER A C 1
ATOM 723 O O . SER A 1 94 ? -9.672 6.182 7.207 1.00 87.81 94 SER A O 1
ATOM 725 N N . LEU A 1 95 ? -7.565 6.897 7.549 1.00 91.88 95 LEU A N 1
ATOM 726 C CA . LEU A 1 95 ? -6.874 5.656 7.191 1.00 91.88 95 LEU A CA 1
ATOM 727 C C . LEU A 1 95 ? -6.077 5.177 8.395 1.00 91.88 95 LEU A C 1
ATOM 729 O O . LEU A 1 95 ? -5.445 5.987 9.058 1.00 91.88 95 LEU A O 1
ATOM 733 N N . THR A 1 96 ? -6.082 3.877 8.657 1.00 93.38 96 THR A N 1
ATOM 734 C CA . THR A 1 96 ? -5.282 3.248 9.716 1.00 93.38 96 THR A CA 1
ATOM 735 C C . THR A 1 96 ? -3.905 2.863 9.190 1.00 93.38 96 THR A C 1
ATOM 737 O O . THR A 1 96 ? -3.785 2.515 8.014 1.00 93.38 96 THR A O 1
ATOM 740 N N . SER A 1 97 ? -2.895 2.810 10.060 1.00 94.88 97 SER A N 1
ATOM 741 C CA . SER A 1 97 ? -1.540 2.398 9.670 1.00 94.88 97 SER A CA 1
ATOM 742 C C . SER A 1 97 ? -1.502 0.998 9.042 1.00 94.88 97 SER A C 1
ATOM 744 O O . SER A 1 97 ? -0.938 0.821 7.968 1.00 94.88 97 SER A O 1
ATOM 746 N N . GLN A 1 98 ? -2.236 0.040 9.620 1.00 94.44 98 GLN A N 1
ATOM 747 C CA . GLN A 1 98 ? -2.390 -1.329 9.105 1.00 94.44 98 GLN A CA 1
ATOM 748 C C . GLN A 1 98 ? -2.857 -1.373 7.644 1.00 94.44 98 GLN A C 1
ATOM 750 O O . GLN A 1 98 ? -2.351 -2.150 6.845 1.00 94.44 98 GLN A O 1
ATOM 755 N N . PHE A 1 99 ? -3.790 -0.496 7.272 1.00 95.06 99 PHE A N 1
ATOM 756 C CA . PHE A 1 99 ? -4.297 -0.411 5.901 1.00 95.06 99 PHE A CA 1
ATOM 757 C C . PHE A 1 99 ? -3.240 0.117 4.931 1.00 95.06 99 PHE A C 1
ATOM 759 O O . PHE A 1 99 ? -3.116 -0.377 3.814 1.00 95.06 99 PHE A O 1
ATOM 766 N N . LEU A 1 100 ? -2.440 1.092 5.367 1.00 96.19 100 LEU A N 1
ATOM 767 C CA . LEU A 1 100 ? -1.334 1.614 4.568 1.00 96.19 100 LEU A CA 1
ATOM 768 C C . LEU A 1 100 ? -0.207 0.587 4.405 1.00 96.19 100 LEU A C 1
ATOM 770 O O . LEU A 1 100 ? 0.385 0.528 3.333 1.00 96.19 100 LEU A O 1
ATOM 774 N N . LEU A 1 101 ? 0.067 -0.234 5.423 1.00 96.31 101 LEU A N 1
ATOM 775 C CA . LEU A 1 101 ? 1.048 -1.322 5.334 1.00 96.31 101 LEU A CA 1
ATOM 776 C C . LEU A 1 101 ? 0.640 -2.375 4.293 1.00 96.31 101 LEU A C 1
ATOM 778 O O . LEU A 1 101 ? 1.459 -2.751 3.458 1.00 96.31 101 LEU A O 1
ATOM 782 N N . GLU A 1 102 ? -0.632 -2.780 4.270 1.00 95.38 102 GLU A N 1
ATOM 783 C CA . GLU A 1 102 ? -1.137 -3.701 3.241 1.00 95.38 102 GLU A CA 1
ATOM 784 C C . GLU A 1 102 ? -1.073 -3.091 1.835 1.00 95.38 102 GLU A C 1
ATOM 786 O O . GLU A 1 102 ? -0.695 -3.769 0.880 1.00 95.38 102 GLU A O 1
ATOM 791 N N . LEU A 1 103 ? -1.375 -1.795 1.692 1.00 96.50 103 LEU A N 1
ATOM 792 C CA . LEU A 1 103 ? -1.205 -1.093 0.416 1.00 96.50 103 LEU A CA 1
ATOM 793 C C . LEU A 1 103 ? 0.264 -1.030 -0.018 1.00 96.50 103 LEU A C 1
ATOM 795 O O . LEU A 1 103 ? 0.556 -1.178 -1.205 1.00 96.50 103 LEU A O 1
ATOM 799 N N . LEU A 1 104 ? 1.196 -0.825 0.919 1.00 96.69 104 LEU A N 1
ATOM 800 C CA . LEU A 1 104 ? 2.630 -0.817 0.624 1.00 96.69 104 LEU A CA 1
ATOM 801 C C . LEU A 1 104 ? 3.114 -2.164 0.101 1.00 96.69 104 LEU A C 1
ATOM 803 O O . LEU A 1 104 ? 3.924 -2.178 -0.823 1.00 96.69 104 LEU A O 1
ATOM 807 N N . GLN A 1 105 ? 2.583 -3.275 0.614 1.00 95.12 105 GLN A N 1
ATOM 808 C CA . GLN A 1 105 ? 2.873 -4.602 0.074 1.00 95.12 105 GLN A CA 1
ATOM 809 C C . GLN A 1 105 ? 2.437 -4.714 -1.394 1.00 95.12 105 GLN A C 1
ATOM 811 O O . GLN A 1 105 ? 3.223 -5.147 -2.242 1.00 95.12 105 GLN A O 1
ATOM 816 N N . SER A 1 106 ? 1.222 -4.262 -1.729 1.00 94.94 106 SER A N 1
ATOM 817 C CA . SER A 1 106 ? 0.739 -4.287 -3.116 1.00 94.94 106 SER A CA 1
ATOM 818 C C . SER A 1 106 ? 1.551 -3.374 -4.038 1.00 94.94 106 SER A C 1
ATOM 820 O O . SER A 1 106 ? 1.807 -3.709 -5.199 1.00 94.94 106 SER A O 1
ATOM 822 N N . ILE A 1 107 ? 1.939 -2.198 -3.536 1.00 95.81 107 ILE A N 1
ATOM 823 C CA . ILE A 1 107 ? 2.744 -1.216 -4.268 1.00 95.81 107 ILE A CA 1
ATOM 824 C C . ILE A 1 107 ? 4.131 -1.778 -4.534 1.00 95.81 107 ILE A C 1
ATOM 826 O O . ILE A 1 107 ? 4.564 -1.755 -5.682 1.00 95.81 107 ILE A O 1
ATOM 830 N N . TYR A 1 108 ? 4.787 -2.333 -3.515 1.00 94.50 108 TYR A N 1
ATOM 831 C CA . TYR A 1 108 ? 6.101 -2.949 -3.647 1.00 94.50 108 TYR A CA 1
ATOM 832 C C . TYR A 1 108 ? 6.077 -4.046 -4.712 1.00 94.50 108 TYR A C 1
ATOM 834 O O . TYR A 1 108 ? 6.850 -3.990 -5.663 1.00 94.50 108 TYR A O 1
ATOM 842 N N . PHE A 1 109 ? 5.109 -4.967 -4.647 1.00 93.56 109 PHE A N 1
ATOM 843 C CA . PHE A 1 109 ? 4.934 -5.980 -5.688 1.00 93.56 109 PHE A CA 1
ATOM 844 C C . PHE A 1 109 ? 4.757 -5.356 -7.081 1.00 93.56 109 PHE A C 1
ATOM 846 O O . PHE A 1 109 ? 5.365 -5.796 -8.053 1.00 93.56 109 PHE A O 1
ATOM 853 N N . SER A 1 110 ? 3.946 -4.304 -7.195 1.00 92.88 110 SER A N 1
ATOM 854 C CA . SER A 1 110 ? 3.673 -3.643 -8.475 1.00 92.88 110 SER A CA 1
ATOM 855 C C . SER A 1 110 ? 4.912 -2.961 -9.070 1.00 92.88 110 SER A C 1
ATOM 857 O O . SER A 1 110 ? 5.083 -2.981 -10.290 1.00 92.88 110 SER A O 1
ATOM 859 N N . MET A 1 111 ? 5.796 -2.408 -8.232 1.00 91.69 111 MET A N 1
ATOM 860 C CA . MET A 1 111 ? 7.032 -1.745 -8.665 1.00 91.69 111 MET A CA 1
ATOM 861 C C . MET A 1 111 ? 7.950 -2.690 -9.446 1.00 91.69 111 MET A C 1
ATOM 863 O O . MET A 1 111 ? 8.415 -2.323 -10.524 1.00 91.69 111 MET A O 1
ATOM 867 N N . TYR A 1 112 ? 8.110 -3.921 -8.961 1.00 90.44 112 TYR A N 1
ATOM 868 C CA . TYR A 1 112 ? 8.933 -4.967 -9.583 1.00 90.44 112 TYR A CA 1
ATOM 869 C C . TYR A 1 112 ? 8.183 -5.810 -10.631 1.00 90.44 112 TYR A C 1
ATOM 871 O O . TYR A 1 112 ? 8.717 -6.769 -11.168 1.00 90.44 112 TYR A O 1
ATOM 879 N N . ASN A 1 113 ? 6.928 -5.474 -10.942 1.00 89.81 113 ASN A N 1
ATOM 880 C CA . ASN A 1 113 ? 6.126 -6.167 -11.957 1.00 89.81 113 ASN A CA 1
ATOM 881 C C . ASN A 1 113 ? 5.643 -5.188 -13.040 1.00 89.81 113 ASN A C 1
ATOM 883 O O . ASN A 1 113 ? 4.462 -5.152 -13.407 1.00 89.81 113 ASN A O 1
ATOM 887 N N . GLY A 1 114 ? 6.557 -4.342 -13.522 1.00 86.88 114 GLY A N 1
ATOM 888 C CA . GLY A 1 114 ? 6.345 -3.453 -14.669 1.00 86.88 114 GLY A CA 1
ATOM 889 C C . GLY A 1 114 ? 5.550 -2.169 -14.393 1.00 86.88 114 GLY A C 1
ATOM 890 O O . GLY A 1 114 ? 5.246 -1.445 -15.338 1.00 86.88 114 GLY A O 1
ATOM 891 N N . LEU A 1 115 ? 5.203 -1.855 -13.135 1.00 91.00 115 LEU A N 1
ATOM 892 C CA . LEU A 1 115 ? 4.511 -0.609 -12.744 1.00 91.00 115 LEU A CA 1
ATOM 893 C C . LEU A 1 115 ? 5.395 0.302 -11.880 1.00 91.00 115 LEU A C 1
ATOM 895 O O . LEU A 1 115 ? 4.904 0.956 -10.960 1.00 91.00 115 LEU A O 1
ATOM 899 N N . SER A 1 116 ? 6.692 0.368 -12.187 1.00 90.94 116 SER A N 1
ATOM 900 C CA . SER A 1 116 ? 7.675 1.148 -11.423 1.00 90.94 116 SER A CA 1
ATOM 901 C C . SER A 1 116 ? 7.248 2.611 -11.226 1.00 90.94 116 SER A C 1
ATOM 903 O O . SER A 1 116 ? 7.197 3.082 -10.092 1.00 90.94 116 SER A O 1
ATOM 905 N N . SER A 1 117 ? 6.838 3.331 -12.277 1.00 92.12 117 SER A N 1
ATOM 906 C CA . SER A 1 117 ? 6.468 4.756 -12.167 1.00 92.12 117 SER A CA 1
ATOM 907 C C . SER A 1 117 ? 5.265 5.009 -11.246 1.00 92.12 117 SER A C 1
ATOM 909 O O . SER A 1 117 ? 5.329 5.854 -10.351 1.00 92.12 117 SER A O 1
ATOM 911 N N . LEU A 1 118 ? 4.179 4.249 -11.425 1.00 93.81 118 LEU A N 1
ATOM 912 C CA . LEU A 1 118 ? 2.977 4.350 -10.592 1.00 93.81 118 LEU A CA 1
ATOM 913 C C . LEU A 1 118 ? 3.250 3.921 -9.148 1.00 93.81 118 LEU A C 1
ATOM 915 O O . LEU A 1 118 ? 2.721 4.530 -8.220 1.00 93.81 118 LEU A O 1
ATOM 919 N N . GLY A 1 119 ? 4.080 2.894 -8.956 1.00 94.31 119 GLY A N 1
ATOM 920 C CA . GLY A 1 119 ? 4.453 2.417 -7.633 1.00 94.31 119 GLY A CA 1
ATOM 921 C C . GLY A 1 119 ? 5.312 3.424 -6.866 1.00 94.31 119 GLY A C 1
ATOM 922 O O . GLY A 1 119 ? 4.992 3.733 -5.721 1.00 94.31 119 GLY A O 1
ATOM 923 N N . HIS A 1 120 ? 6.319 4.032 -7.506 1.00 94.69 120 HIS A N 1
ATOM 924 C CA . HIS A 1 120 ? 7.114 5.111 -6.905 1.00 94.69 120 HIS A CA 1
ATOM 925 C C . HIS A 1 120 ? 6.248 6.312 -6.506 1.00 94.69 120 HIS A C 1
ATOM 927 O O . HIS A 1 120 ? 6.424 6.872 -5.422 1.00 94.69 120 HIS A O 1
ATOM 933 N N . GLN A 1 121 ? 5.298 6.708 -7.360 1.00 95.31 121 GLN A N 1
ATOM 934 C CA . GLN A 1 121 ? 4.375 7.795 -7.042 1.00 95.31 121 GLN A CA 1
ATOM 935 C C . GLN A 1 121 ? 3.530 7.460 -5.803 1.00 95.31 121 GLN A C 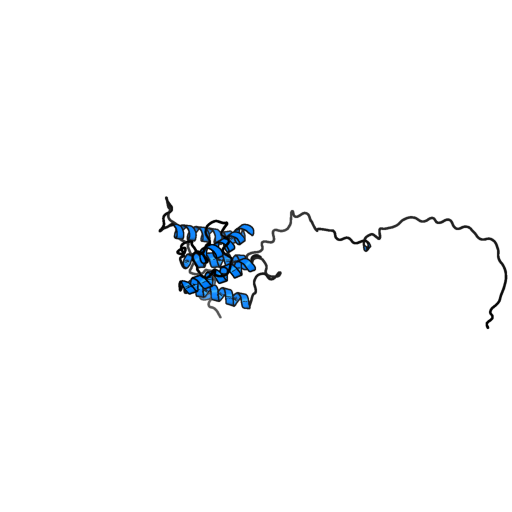1
ATOM 937 O O . GLN A 1 121 ? 3.501 8.242 -4.852 1.00 95.31 121 GLN A O 1
ATOM 942 N N . ALA A 1 122 ? 2.894 6.286 -5.784 1.00 96.31 122 ALA A N 1
ATOM 943 C CA . ALA A 1 122 ? 2.060 5.855 -4.666 1.00 96.31 122 ALA A CA 1
ATOM 944 C C . ALA A 1 122 ? 2.862 5.701 -3.360 1.00 96.31 122 ALA A C 1
ATOM 946 O O . ALA A 1 122 ? 2.386 6.098 -2.298 1.00 96.31 122 ALA A O 1
ATOM 947 N N . LEU A 1 123 ? 4.098 5.197 -3.435 1.00 96.94 123 LEU A N 1
ATOM 948 C CA . LEU A 1 123 ? 5.018 5.092 -2.300 1.00 96.94 123 LEU A CA 1
ATOM 949 C C . LEU A 1 123 ? 5.329 6.467 -1.689 1.00 96.94 123 LEU A C 1
ATOM 951 O O . LEU A 1 123 ? 5.250 6.636 -0.471 1.00 96.94 123 LEU A O 1
ATOM 955 N N . ASN A 1 124 ? 5.651 7.458 -2.525 1.00 95.69 124 ASN A N 1
ATOM 956 C CA . ASN A 1 124 ? 5.935 8.820 -2.069 1.00 95.69 124 ASN A CA 1
ATOM 957 C C . ASN A 1 124 ? 4.695 9.498 -1.469 1.00 95.69 124 ASN A C 1
ATOM 959 O O . ASN A 1 124 ? 4.803 10.182 -0.447 1.00 95.69 124 ASN A O 1
ATOM 963 N N . ASP A 1 125 ? 3.518 9.271 -2.057 1.00 95.25 125 ASP A N 1
ATOM 964 C CA . ASP A 1 125 ? 2.249 9.763 -1.521 1.00 95.25 125 ASP A CA 1
ATOM 965 C C . ASP A 1 125 ? 1.974 9.185 -0.122 1.00 95.25 125 ASP A C 1
ATOM 967 O O . ASP A 1 125 ? 1.689 9.946 0.811 1.00 95.25 125 ASP A O 1
ATOM 971 N N . ILE A 1 126 ? 2.115 7.860 0.059 1.00 96.00 126 ILE A N 1
ATOM 972 C CA . ILE A 1 126 ? 1.961 7.198 1.368 1.00 96.00 126 ILE A CA 1
ATOM 973 C C . ILE A 1 126 ? 2.968 7.752 2.368 1.00 96.00 126 ILE A C 1
ATOM 975 O O . ILE A 1 126 ? 2.582 8.098 3.483 1.00 96.00 126 ILE A O 1
ATOM 979 N N . HIS A 1 127 ? 4.237 7.871 1.982 1.00 96.25 127 HIS A N 1
ATOM 980 C CA . HIS A 1 127 ? 5.284 8.384 2.859 1.00 96.25 127 HIS A CA 1
ATOM 981 C C . HIS A 1 127 ? 4.955 9.797 3.361 1.00 96.25 127 HIS A C 1
ATOM 983 O O . HIS A 1 127 ? 5.013 10.065 4.562 1.00 96.25 127 HIS A O 1
ATOM 989 N N . ARG A 1 128 ? 4.506 10.689 2.466 1.00 94.25 128 ARG A N 1
ATOM 990 C CA . ARG A 1 128 ? 4.065 12.041 2.838 1.00 94.25 128 ARG A CA 1
ATOM 991 C C . ARG A 1 128 ? 2.879 12.012 3.799 1.00 94.25 128 ARG A C 1
ATOM 993 O O . ARG A 1 128 ? 2.843 12.779 4.758 1.00 94.25 128 ARG A O 1
ATOM 1000 N N . ARG A 1 129 ? 1.900 11.137 3.570 1.00 92.69 129 ARG A N 1
ATOM 1001 C CA . ARG A 1 129 ? 0.737 11.015 4.459 1.00 92.69 129 ARG A CA 1
ATOM 1002 C C . ARG A 1 129 ? 1.095 10.438 5.823 1.00 92.69 129 ARG A C 1
ATOM 1004 O O . ARG A 1 129 ? 0.556 10.894 6.832 1.00 92.69 129 ARG A O 1
ATOM 1011 N N . ALA A 1 130 ? 2.001 9.468 5.857 1.00 94.69 130 ALA A N 1
ATOM 1012 C CA . ALA A 1 130 ? 2.519 8.883 7.083 1.00 94.69 130 ALA A CA 1
ATOM 1013 C C . ALA A 1 130 ? 3.313 9.917 7.893 1.00 94.69 130 ALA A C 1
ATOM 1015 O O . ALA A 1 130 ? 3.127 9.983 9.101 1.00 94.69 130 ALA A O 1
ATOM 1016 N N . MET A 1 131 ? 4.086 10.792 7.233 1.00 94.12 131 MET A N 1
ATOM 1017 C CA . MET A 1 131 ? 4.726 11.950 7.874 1.00 94.12 131 MET A CA 1
ATOM 1018 C C . MET A 1 131 ? 3.694 12.905 8.481 1.00 94.12 131 MET A C 1
ATOM 1020 O O . MET A 1 131 ? 3.851 13.335 9.612 1.00 94.12 131 MET A O 1
ATOM 1024 N N . GLN A 1 132 ? 2.608 13.214 7.767 1.00 91.38 132 GLN A N 1
ATOM 1025 C CA . GLN A 1 132 ? 1.566 14.118 8.275 1.00 91.38 132 GLN A CA 1
ATOM 1026 C C . GLN A 1 132 ? 0.775 13.538 9.456 1.00 91.38 132 GLN A C 1
ATOM 1028 O O . GLN A 1 132 ? 0.298 14.294 10.296 1.00 91.38 132 GLN A O 1
ATOM 1033 N N . THR A 1 133 ? 0.602 12.215 9.497 1.00 91.00 133 THR A N 1
ATOM 1034 C CA . THR A 1 133 ? -0.221 11.518 10.507 1.00 91.00 133 THR A CA 1
ATOM 1035 C C . THR A 1 133 ? 0.630 10.856 11.605 1.00 91.00 133 THR A C 1
ATOM 1037 O O . THR A 1 133 ? 0.082 10.317 12.557 1.00 91.00 133 THR A O 1
ATOM 1040 N N . MET A 1 134 ? 1.962 10.908 11.485 1.00 94.12 134 MET A N 1
ATOM 1041 C CA . MET A 1 134 ? 2.951 10.308 12.393 1.00 94.12 134 MET A CA 1
ATOM 1042 C C . MET A 1 134 ? 2.819 8.784 12.580 1.00 94.12 134 MET A C 1
ATOM 1044 O O . MET A 1 134 ? 2.968 8.262 13.682 1.00 94.12 134 MET A O 1
ATOM 1048 N N . TYR A 1 135 ? 2.583 8.047 11.489 1.00 96.00 135 TYR A N 1
ATOM 1049 C CA . TYR A 1 135 ? 2.584 6.575 11.509 1.00 96.00 135 TYR A CA 1
ATOM 1050 C C . TYR A 1 135 ? 4.004 6.013 11.398 1.00 96.00 135 TYR A C 1
ATOM 1052 O O . TYR A 1 135 ? 4.544 5.876 10.302 1.00 96.00 135 TYR A O 1
ATOM 1060 N N . THR A 1 136 ? 4.619 5.707 12.540 1.00 96.44 136 THR A N 1
ATOM 1061 C CA . THR A 1 136 ? 6.020 5.260 12.641 1.00 96.44 136 THR A CA 1
ATOM 1062 C C . THR A 1 136 ? 6.281 3.920 11.953 1.00 96.44 136 THR A C 1
ATOM 1064 O O . THR A 1 136 ? 7.299 3.769 11.282 1.00 96.44 136 THR A O 1
ATOM 1067 N N . ASP A 1 137 ? 5.345 2.980 12.053 1.00 96.44 137 ASP A N 1
ATOM 1068 C CA . ASP A 1 137 ? 5.363 1.681 11.373 1.00 96.44 137 ASP A CA 1
ATOM 1069 C C . ASP A 1 137 ? 5.387 1.834 9.843 1.00 96.44 137 ASP A C 1
ATOM 1071 O O . ASP A 1 137 ? 6.241 1.269 9.158 1.00 96.44 137 ASP A O 1
ATOM 1075 N N . VAL A 1 138 ? 4.506 2.673 9.296 1.00 97.19 138 VAL A N 1
ATOM 1076 C CA . VAL A 1 138 ? 4.444 2.971 7.857 1.00 97.19 138 VAL A CA 1
ATOM 1077 C C . VAL A 1 138 ? 5.700 3.719 7.401 1.00 97.19 138 VAL A C 1
ATOM 1079 O O . VAL A 1 138 ? 6.237 3.452 6.324 1.00 97.19 138 VAL A O 1
ATOM 1082 N N . LEU A 1 139 ? 6.211 4.647 8.211 1.00 97.38 139 LEU A N 1
ATOM 1083 C CA . LEU A 1 139 ? 7.441 5.382 7.908 1.00 97.38 139 LEU A CA 1
ATOM 1084 C C . LEU A 1 139 ? 8.665 4.473 7.857 1.00 97.38 139 LEU A C 1
ATOM 1086 O O . LEU A 1 139 ? 9.477 4.610 6.944 1.00 97.38 139 LEU A O 1
ATOM 1090 N N . LEU A 1 140 ? 8.771 3.525 8.787 1.00 97.44 140 LEU A N 1
ATOM 1091 C CA . LEU A 1 140 ? 9.830 2.523 8.786 1.00 97.44 140 LEU A CA 1
ATOM 1092 C C . LEU A 1 140 ? 9.823 1.728 7.476 1.00 97.44 140 LEU A C 1
ATOM 1094 O O . LEU A 1 140 ? 10.846 1.660 6.795 1.00 97.44 140 LEU A O 1
ATOM 1098 N N . VAL A 1 141 ? 8.662 1.196 7.080 1.00 97.38 141 VAL A N 1
ATOM 1099 C CA . VAL A 1 141 ? 8.534 0.384 5.861 1.00 97.38 141 VAL A CA 1
ATOM 1100 C C . VAL A 1 141 ? 8.774 1.214 4.599 1.00 97.38 141 VAL A C 1
ATOM 1102 O O . VAL A 1 141 ? 9.522 0.792 3.721 1.00 97.38 141 VAL A O 1
ATOM 1105 N N . THR A 1 142 ? 8.207 2.420 4.499 1.00 97.25 142 THR A N 1
ATOM 1106 C CA . THR A 1 142 ? 8.444 3.286 3.329 1.00 97.25 142 THR A CA 1
ATOM 1107 C C . THR A 1 142 ? 9.911 3.678 3.183 1.00 97.25 142 THR A C 1
ATOM 1109 O O . THR A 1 142 ? 10.426 3.666 2.067 1.00 97.25 142 THR A O 1
ATOM 1112 N N . ASN A 1 143 ? 10.605 3.988 4.281 1.00 96.75 143 ASN A N 1
ATOM 1113 C CA . ASN A 1 143 ? 12.037 4.279 4.247 1.00 96.75 143 ASN A CA 1
ATOM 1114 C C . ASN A 1 143 ? 12.864 3.043 3.885 1.00 96.75 143 ASN A C 1
ATOM 1116 O O . ASN A 1 143 ? 13.778 3.155 3.072 1.00 96.75 143 ASN A O 1
ATOM 1120 N N . ALA A 1 144 ? 12.516 1.866 4.411 1.00 96.38 144 ALA A N 1
ATOM 1121 C CA . ALA A 1 144 ? 13.166 0.614 4.034 1.00 96.38 144 ALA A CA 1
ATOM 1122 C C . ALA A 1 144 ? 13.036 0.341 2.525 1.00 96.38 144 ALA A C 1
ATOM 1124 O O . ALA A 1 144 ? 14.037 0.069 1.863 1.00 96.38 144 ALA A O 1
ATOM 1125 N N . ILE A 1 145 ? 11.833 0.506 1.959 1.00 95.31 145 ILE A N 1
ATOM 1126 C CA . ILE A 1 145 ? 11.599 0.359 0.515 1.00 95.31 145 ILE A CA 1
ATOM 1127 C C . ILE A 1 145 ? 12.413 1.396 -0.273 1.00 95.31 145 ILE A C 1
ATOM 1129 O O . ILE A 1 145 ? 13.104 1.037 -1.222 1.00 95.31 145 ILE A O 1
ATOM 1133 N N . LYS A 1 146 ? 12.382 2.675 0.125 1.00 94.50 146 LYS A N 1
ATOM 1134 C CA . LYS A 1 146 ? 13.136 3.747 -0.552 1.00 94.50 146 LYS A CA 1
ATOM 1135 C C . LYS A 1 146 ? 14.645 3.494 -0.547 1.00 94.50 146 LYS A C 1
ATOM 1137 O O . LYS A 1 146 ? 15.284 3.722 -1.567 1.00 94.50 146 LYS A O 1
ATOM 1142 N N . ASN A 1 147 ? 15.197 3.002 0.560 1.00 94.06 147 ASN A N 1
ATOM 1143 C CA . ASN A 1 147 ? 16.616 2.657 0.659 1.00 94.06 147 ASN A CA 1
ATOM 1144 C C . ASN A 1 147 ? 16.959 1.434 -0.200 1.00 94.06 147 ASN A C 1
ATOM 1146 O O . ASN A 1 147 ? 17.966 1.440 -0.900 1.00 94.06 147 ASN A O 1
ATOM 1150 N N . SER A 1 148 ? 16.097 0.413 -0.214 1.00 91.50 148 SER A N 1
ATOM 1151 C CA . SER A 1 148 ? 16.261 -0.754 -1.090 1.00 91.50 148 SER A CA 1
ATOM 1152 C C . SER A 1 148 ? 16.296 -0.357 -2.569 1.00 91.50 148 SER A C 1
ATOM 1154 O O . SER A 1 148 ? 17.143 -0.858 -3.303 1.00 91.50 148 SER A O 1
ATOM 1156 N N . LEU A 1 149 ? 15.457 0.596 -2.987 1.00 89.38 149 LEU A N 1
ATOM 1157 C CA . LEU A 1 149 ? 15.400 1.084 -4.370 1.00 89.38 149 LEU A CA 1
ATOM 1158 C C . LEU A 1 149 ? 16.657 1.840 -4.823 1.00 89.38 149 LEU A C 1
ATOM 1160 O O . LEU A 1 149 ? 16.879 1.964 -6.025 1.00 89.38 149 LEU A O 1
ATOM 1164 N N . GLN A 1 150 ? 17.481 2.341 -3.895 1.00 86.81 150 GLN A N 1
ATOM 1165 C CA . GLN A 1 150 ? 18.770 2.956 -4.240 1.00 86.81 150 GLN A CA 1
ATOM 1166 C C . GLN A 1 150 ? 19.797 1.909 -4.681 1.00 86.81 150 GLN A C 1
ATOM 1168 O O . GLN A 1 150 ? 20.625 2.187 -5.543 1.00 86.81 150 GLN A O 1
ATOM 1173 N N . VAL A 1 151 ? 19.734 0.713 -4.090 1.00 84.00 151 VAL A N 1
ATOM 1174 C CA . VAL A 1 151 ? 20.636 -0.406 -4.399 1.00 84.00 151 VAL A CA 1
ATOM 1175 C C . VAL A 1 151 ? 20.075 -1.257 -5.542 1.00 84.00 151 VAL A C 1
ATOM 1177 O O . VAL A 1 151 ? 20.823 -1.706 -6.405 1.00 84.00 151 VAL A O 1
ATOM 1180 N N . HIS A 1 152 ? 18.752 -1.432 -5.579 1.00 82.56 152 HIS A N 1
ATOM 1181 C CA . HIS A 1 152 ? 18.031 -2.226 -6.572 1.00 82.56 152 HIS A CA 1
ATOM 1182 C C . HIS A 1 152 ? 16.893 -1.403 -7.197 1.00 82.56 152 HIS A C 1
ATOM 1184 O O . HIS A 1 152 ? 15.755 -1.452 -6.721 1.00 82.56 152 HIS A O 1
ATOM 1190 N N . PRO A 1 153 ? 17.177 -0.614 -8.250 1.00 82.06 153 PRO A N 1
ATOM 1191 C CA . PRO A 1 153 ? 16.160 0.192 -8.912 1.00 82.06 153 PRO A CA 1
ATOM 1192 C C . PRO A 1 153 ? 15.096 -0.685 -9.579 1.00 82.06 153 PRO A C 1
ATOM 1194 O O . PRO A 1 153 ? 15.415 -1.526 -10.417 1.00 82.06 153 PRO A O 1
ATOM 1197 N N . SER A 1 154 ? 13.825 -0.445 -9.253 1.00 81.00 154 SER A N 1
ATOM 1198 C CA . SER A 1 154 ? 12.713 -1.188 -9.859 1.00 81.00 154 SER A CA 1
ATOM 1199 C C . SER A 1 154 ? 12.415 -0.743 -11.295 1.00 81.00 154 SER A C 1
AT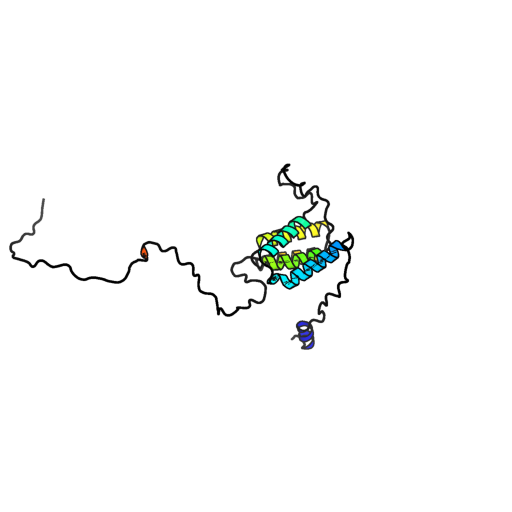OM 1201 O O . SER A 1 154 ? 12.434 0.452 -11.616 1.00 81.00 154 SER A O 1
ATOM 1203 N N . GLY A 1 155 ? 12.050 -1.698 -12.152 1.00 73.88 155 GLY A N 1
ATOM 1204 C CA . GLY A 1 155 ? 11.690 -1.443 -13.555 1.00 73.88 155 GLY A CA 1
ATOM 1205 C C . GLY A 1 155 ? 12.855 -1.570 -14.536 1.00 73.88 155 GLY A C 1
ATOM 1206 O O . GLY A 1 155 ? 12.748 -1.123 -15.680 1.00 73.88 155 GLY A O 1
ATOM 1207 N N . HIS A 1 156 ? 13.960 -2.175 -14.103 1.00 72.44 156 HIS A N 1
ATOM 1208 C CA . HIS A 1 156 ? 15.032 -2.570 -15.002 1.00 72.44 156 HIS A CA 1
ATOM 1209 C C . HIS A 1 156 ? 14.568 -3.741 -15.900 1.00 72.44 156 HIS A C 1
ATOM 1211 O O . HIS A 1 156 ? 13.822 -4.598 -15.436 1.00 72.44 156 HIS A O 1
ATOM 1217 N N . PRO A 1 157 ? 14.984 -3.842 -17.177 1.00 63.78 157 PRO A N 1
ATOM 1218 C CA . PRO A 1 157 ? 14.542 -4.931 -18.056 1.00 63.78 157 PRO A CA 1
ATOM 1219 C C . PRO A 1 157 ? 14.962 -6.332 -17.586 1.00 63.78 157 PRO A C 1
ATOM 1221 O O . PRO A 1 157 ? 14.333 -7.310 -17.979 1.00 63.78 157 PRO A O 1
ATOM 1224 N N . ALA A 1 158 ? 16.017 -6.433 -16.767 1.00 64.00 158 ALA A N 1
ATOM 1225 C CA . ALA A 1 158 ? 16.448 -7.691 -16.147 1.00 64.00 158 ALA A CA 1
ATOM 1226 C C . ALA A 1 158 ? 15.740 -7.991 -14.811 1.00 64.00 158 ALA A C 1
ATOM 1228 O O . ALA A 1 158 ? 15.966 -9.043 -14.219 1.00 64.00 158 ALA A O 1
ATOM 1229 N N . ASP A 1 159 ? 14.897 -7.073 -14.340 1.00 65.94 159 ASP A N 1
ATOM 1230 C CA . ASP A 1 159 ? 14.064 -7.235 -13.153 1.00 65.94 159 ASP A CA 1
ATOM 1231 C C . ASP A 1 159 ? 12.894 -8.151 -13.547 1.00 65.94 159 ASP A C 1
ATOM 1233 O O . ASP A 1 159 ? 11.875 -7.725 -14.098 1.00 65.94 159 ASP A O 1
ATOM 1237 N N . GLY A 1 160 ? 13.109 -9.460 -13.393 1.00 64.12 160 GLY A N 1
ATOM 1238 C CA . GLY A 1 160 ? 12.083 -10.470 -13.634 1.00 64.12 160 GLY A CA 1
ATOM 1239 C C . GLY A 1 160 ? 10.886 -10.278 -12.694 1.00 64.12 160 GLY A C 1
ATOM 1240 O O . GLY A 1 160 ? 11.016 -9.641 -11.648 1.00 64.12 160 GLY A O 1
ATOM 1241 N N . PRO A 1 161 ? 9.705 -10.824 -13.032 1.00 66.12 161 PRO A N 1
ATOM 1242 C CA . PRO A 1 161 ? 8.531 -10.688 -12.178 1.00 66.12 161 PRO A CA 1
ATOM 1243 C C . PRO A 1 161 ? 8.832 -11.228 -10.774 1.00 66.12 161 PRO A C 1
ATOM 1245 O O . PRO A 1 161 ? 9.295 -12.360 -10.631 1.00 66.12 161 PRO A O 1
ATOM 1248 N N . MET A 1 162 ? 8.558 -10.430 -9.736 1.00 69.06 162 MET A N 1
ATOM 1249 C CA . MET A 1 162 ? 8.662 -10.900 -8.349 1.00 69.06 162 MET A CA 1
ATOM 1250 C C . MET A 1 162 ? 7.732 -12.102 -8.150 1.00 69.06 162 MET A C 1
ATOM 1252 O O . MET A 1 162 ? 6.510 -11.960 -8.215 1.00 69.06 162 MET A O 1
ATOM 1256 N N . GLY A 1 163 ? 8.307 -13.279 -7.900 1.00 62.81 163 GLY A N 1
ATOM 1257 C CA . GLY A 1 163 ? 7.580 -14.531 -7.701 1.00 62.81 163 GLY A CA 1
ATOM 1258 C C . GLY A 1 163 ? 8.229 -15.716 -8.416 1.00 62.81 163 GLY A C 1
ATOM 1259 O O . GLY A 1 163 ? 9.204 -15.576 -9.152 1.00 62.81 163 GLY A O 1
ATOM 1260 N N . ILE A 1 164 ? 7.689 -16.912 -8.186 1.00 51.75 164 ILE A N 1
ATOM 1261 C CA . ILE A 1 164 ? 8.153 -18.125 -8.861 1.00 51.75 164 ILE A CA 1
ATOM 1262 C C . ILE A 1 164 ? 7.746 -18.016 -10.332 1.00 51.75 164 ILE A C 1
ATOM 1264 O O . ILE A 1 164 ? 6.568 -18.131 -10.671 1.00 51.75 164 ILE A O 1
ATOM 1268 N N . SER A 1 165 ? 8.722 -17.797 -11.211 1.00 48.91 165 SER A N 1
ATOM 1269 C CA . SER A 1 165 ? 8.527 -17.959 -12.649 1.00 48.91 165 SER A CA 1
ATOM 1270 C C . SER A 1 165 ? 8.335 -19.445 -12.937 1.00 48.91 165 SER A C 1
ATOM 1272 O O . SER A 1 165 ? 9.298 -20.173 -13.161 1.00 48.91 165 SER A O 1
ATOM 1274 N N . MET A 1 166 ? 7.091 -19.929 -12.901 1.00 45.34 166 MET A N 1
ATOM 1275 C CA . MET A 1 166 ? 6.787 -21.220 -13.507 1.00 45.34 166 MET A CA 1
ATOM 1276 C C . MET A 1 166 ? 6.935 -21.059 -15.015 1.00 45.34 166 MET A C 1
ATOM 1278 O O . MET A 1 166 ? 6.049 -20.537 -15.692 1.00 45.34 166 MET A O 1
ATOM 1282 N N . ALA A 1 167 ? 8.072 -21.507 -15.541 1.00 46.84 167 ALA A N 1
ATOM 1283 C CA . ALA A 1 167 ? 8.187 -21.831 -16.947 1.00 46.84 167 ALA A CA 1
ATOM 1284 C C . ALA A 1 167 ? 7.225 -22.995 -17.215 1.00 46.84 167 ALA A C 1
ATOM 1286 O O . ALA A 1 167 ? 7.564 -24.159 -17.021 1.00 46.84 167 ALA A O 1
ATOM 1287 N N . ILE A 1 168 ? 5.993 -22.683 -17.610 1.00 46.88 168 ILE A N 1
ATOM 1288 C CA . ILE A 1 168 ? 5.127 -23.677 -18.233 1.00 46.88 168 ILE A CA 1
ATOM 1289 C C . ILE A 1 168 ? 5.858 -24.056 -19.521 1.00 46.88 168 ILE A C 1
ATOM 1291 O O . ILE A 1 168 ? 6.060 -23.200 -20.386 1.00 46.88 168 ILE A O 1
ATOM 1295 N N . SER A 1 169 ? 6.346 -25.296 -19.618 1.00 41.06 169 SER A N 1
ATOM 1296 C CA . SER A 1 169 ? 6.976 -25.793 -20.841 1.00 41.06 169 SER A CA 1
ATOM 1297 C C . SER A 1 169 ? 6.059 -25.482 -22.032 1.00 41.06 169 SER A C 1
ATOM 1299 O O . SER A 1 169 ? 4.858 -25.755 -21.956 1.00 41.06 169 SER A O 1
ATOM 1301 N N . PRO A 1 170 ? 6.567 -24.866 -23.113 1.00 44.94 170 PRO A N 1
ATOM 1302 C CA . PRO A 1 170 ? 5.719 -24.386 -24.190 1.00 44.94 170 PRO A CA 1
ATOM 1303 C C . PRO A 1 170 ? 5.280 -25.579 -25.037 1.00 44.94 170 PRO A C 1
ATOM 1305 O O . PRO A 1 170 ? 5.950 -25.940 -25.998 1.00 44.94 170 PRO A O 1
ATOM 1308 N N . THR A 1 171 ? 4.158 -26.208 -24.694 1.00 47.88 171 THR A N 1
ATOM 1309 C CA . THR A 1 171 ? 3.561 -27.231 -25.568 1.00 47.88 171 THR A CA 1
ATOM 1310 C C . THR A 1 171 ? 2.492 -26.654 -26.500 1.00 47.88 171 THR A C 1
ATOM 1312 O O . THR A 1 171 ? 2.131 -27.307 -27.468 1.00 47.88 171 THR A O 1
ATOM 1315 N N . THR A 1 172 ? 2.071 -25.395 -26.347 1.00 52.03 172 THR A N 1
ATOM 1316 C CA . THR A 1 172 ? 1.190 -24.725 -27.325 1.00 52.03 172 THR A CA 1
ATOM 1317 C C . THR A 1 172 ? 1.389 -23.209 -27.328 1.00 52.03 172 THR A C 1
ATOM 1319 O O . THR A 1 172 ? 0.528 -22.455 -26.887 1.00 52.03 172 THR A O 1
ATOM 1322 N N . SER A 1 173 ? 2.524 -22.756 -27.857 1.00 42.34 173 SER A N 1
ATOM 1323 C CA . SER A 1 173 ? 2.684 -21.378 -28.332 1.00 42.34 173 SER A CA 1
ATOM 1324 C C . SER A 1 173 ? 3.249 -21.452 -29.740 1.00 42.34 173 SER A C 1
ATOM 1326 O O . SER A 1 173 ? 4.460 -21.425 -29.944 1.00 42.34 173 SER A O 1
ATOM 1328 N N . THR A 1 174 ? 2.365 -21.616 -30.722 1.00 41.44 174 THR A N 1
ATOM 1329 C CA . THR A 1 174 ? 2.716 -21.387 -32.121 1.00 41.44 174 THR A CA 1
ATOM 1330 C C . THR A 1 174 ? 3.276 -19.976 -32.242 1.00 41.44 174 THR A C 1
ATOM 1332 O O . THR A 1 174 ? 2.616 -18.988 -31.929 1.00 41.44 174 THR A O 1
ATOM 1335 N N . THR A 1 175 ? 4.530 -19.927 -32.657 1.00 46.12 175 THR A N 1
ATOM 1336 C CA . THR A 1 175 ? 5.310 -18.772 -33.074 1.00 46.12 175 THR A CA 1
ATOM 1337 C C . THR A 1 175 ? 4.478 -17.702 -33.783 1.00 46.12 175 THR A C 1
ATOM 1339 O O . THR A 1 175 ? 4.083 -17.865 -34.932 1.00 46.12 175 THR A O 1
ATOM 1342 N N . THR A 1 176 ? 4.357 -16.529 -33.166 1.00 49.12 176 THR A N 1
ATOM 1343 C CA . THR A 1 176 ? 4.283 -15.269 -33.916 1.00 49.12 176 THR A CA 1
ATOM 1344 C C . THR A 1 176 ? 5.561 -14.490 -33.651 1.00 49.12 176 THR A C 1
ATOM 1346 O O . THR A 1 176 ? 5.577 -13.458 -32.984 1.00 49.12 176 THR A O 1
ATOM 1349 N N . VAL A 1 177 ? 6.675 -15.023 -34.162 1.00 49.00 177 VAL A N 1
ATOM 1350 C CA . VAL A 1 177 ? 7.841 -14.190 -34.460 1.00 49.00 177 VAL A CA 1
ATOM 1351 C C . VAL A 1 177 ? 7.361 -13.210 -35.521 1.00 49.00 177 VAL A C 1
ATOM 1353 O O . VAL A 1 177 ? 7.165 -13.597 -36.673 1.00 49.00 177 VAL A O 1
ATOM 1356 N N . SER A 1 178 ? 7.108 -11.964 -35.129 1.00 47.78 178 SER A N 1
ATOM 1357 C CA . SER A 1 178 ? 6.775 -10.888 -36.057 1.00 47.78 178 SER A CA 1
ATOM 1358 C C . SER A 1 178 ? 7.978 -10.607 -36.961 1.00 47.78 178 SER A C 1
ATOM 1360 O O . SER A 1 178 ? 8.798 -9.731 -36.699 1.00 47.78 178 SER A O 1
ATOM 1362 N N . LYS A 1 179 ? 8.090 -11.380 -38.044 1.00 53.81 179 LYS A N 1
ATOM 1363 C CA . LYS A 1 179 ? 8.796 -10.991 -39.263 1.00 53.81 179 LYS A CA 1
ATOM 1364 C C . LYS A 1 179 ? 8.040 -9.811 -39.874 1.00 53.81 179 LYS A C 1
ATOM 1366 O O . LYS A 1 179 ? 6.925 -10.019 -40.335 1.00 53.81 179 LYS A O 1
ATOM 1371 N N . ALA A 1 180 ? 8.656 -8.628 -39.911 1.00 48.88 180 ALA A N 1
ATOM 1372 C CA . ALA A 1 180 ? 8.765 -7.792 -41.117 1.00 48.88 180 ALA A CA 1
ATOM 1373 C C . ALA A 1 180 ? 9.210 -6.358 -40.781 1.00 48.88 180 ALA A C 1
ATOM 1375 O O . ALA A 1 180 ? 8.389 -5.477 -40.562 1.00 48.88 180 ALA A O 1
ATOM 1376 N N . ILE A 1 181 ? 10.513 -6.101 -40.882 1.00 54.31 181 ILE A N 1
ATOM 1377 C CA . ILE A 1 181 ? 10.977 -5.023 -41.761 1.00 54.31 181 ILE A CA 1
ATOM 1378 C C . ILE A 1 181 ? 12.012 -5.675 -42.673 1.00 54.31 181 ILE A C 1
ATOM 1380 O O . ILE A 1 181 ? 13.191 -5.780 -42.351 1.00 54.31 181 ILE A O 1
ATOM 1384 N N . ILE A 1 182 ? 11.523 -6.229 -43.779 1.00 57.19 182 ILE A N 1
ATOM 1385 C CA . ILE A 1 182 ? 12.365 -6.720 -44.866 1.00 57.19 182 ILE A CA 1
ATOM 1386 C C . ILE A 1 182 ? 12.582 -5.518 -45.785 1.00 57.19 182 ILE A C 1
ATOM 1388 O O . ILE A 1 182 ? 11.648 -5.072 -46.445 1.00 57.19 182 ILE A O 1
ATOM 1392 N N . THR A 1 183 ? 13.791 -4.960 -45.800 1.00 67.50 183 THR A N 1
ATOM 1393 C CA . THR A 1 183 ? 14.200 -3.966 -46.802 1.00 67.50 183 THR A CA 1
ATOM 1394 C C . THR A 1 183 ? 14.778 -4.682 -48.033 1.00 67.50 183 THR A C 1
ATOM 1396 O O . THR A 1 183 ? 15.165 -5.850 -47.961 1.00 67.50 183 THR A O 1
ATOM 1399 N N . ASN A 1 184 ? 14.804 -3.993 -49.181 1.00 52.91 184 ASN A N 1
ATOM 1400 C CA . ASN A 1 184 ? 15.076 -4.489 -50.550 1.00 52.91 184 ASN A CA 1
ATOM 1401 C C . ASN A 1 184 ? 16.317 -5.420 -50.708 1.00 52.91 184 ASN A C 1
ATOM 1403 O O . ASN A 1 184 ? 16.429 -6.174 -51.666 1.00 52.91 184 ASN A O 1
ATOM 1407 N N . ALA A 1 185 ? 17.232 -5.466 -49.738 1.00 58.75 185 ALA A N 1
ATOM 1408 C CA . ALA A 1 185 ? 18.422 -6.317 -49.778 1.00 58.75 185 ALA A CA 1
ATOM 1409 C C . ALA A 1 185 ? 18.170 -7.838 -49.607 1.00 58.75 185 ALA A C 1
ATOM 1411 O O . ALA A 1 185 ? 19.070 -8.625 -49.892 1.00 58.75 185 ALA A O 1
ATOM 1412 N N . SER A 1 186 ? 16.990 -8.289 -49.156 1.00 59.28 186 SER A N 1
ATOM 1413 C CA . SER A 1 186 ? 16.767 -9.715 -48.821 1.00 59.28 186 SER A CA 1
ATOM 1414 C C . SER A 1 186 ? 16.277 -10.607 -49.978 1.00 59.28 186 SER A C 1
ATOM 1416 O O . SER A 1 186 ? 16.099 -11.808 -49.773 1.00 59.28 186 SER A O 1
ATOM 1418 N N . PHE A 1 187 ? 16.046 -10.067 -51.179 1.00 53.72 187 PHE A N 1
ATOM 1419 C CA . PHE A 1 187 ? 15.438 -10.796 -52.307 1.00 53.72 187 PHE A CA 1
ATOM 1420 C C . PHE A 1 187 ? 16.448 -11.319 -53.347 1.00 53.72 187 PHE A C 1
ATOM 1422 O O . PHE A 1 187 ? 16.129 -11.435 -54.529 1.00 53.72 187 PHE A O 1
ATOM 1429 N N . ARG A 1 188 ? 17.674 -11.684 -52.942 1.00 60.00 188 ARG A N 1
ATOM 1430 C CA . ARG A 1 188 ? 18.554 -12.491 -53.813 1.00 60.00 188 ARG A CA 1
ATOM 1431 C C . ARG A 1 188 ? 18.122 -13.955 -53.777 1.00 60.00 188 ARG A C 1
ATOM 1433 O O . ARG A 1 188 ? 18.712 -14.805 -53.116 1.00 60.00 188 ARG A O 1
ATOM 1440 N N . THR A 1 189 ? 17.027 -14.202 -54.483 1.00 49.81 189 THR A N 1
ATOM 1441 C CA . THR A 1 189 ? 16.437 -15.509 -54.746 1.00 49.81 189 THR A CA 1
ATOM 1442 C C . THR A 1 189 ? 17.320 -16.329 -55.687 1.00 49.81 189 THR A C 1
ATOM 1444 O O . THR A 1 189 ? 18.061 -15.814 -56.522 1.00 49.81 189 THR A O 1
ATOM 1447 N N . LYS A 1 190 ? 17.226 -17.643 -55.505 1.00 50.06 190 LYS A N 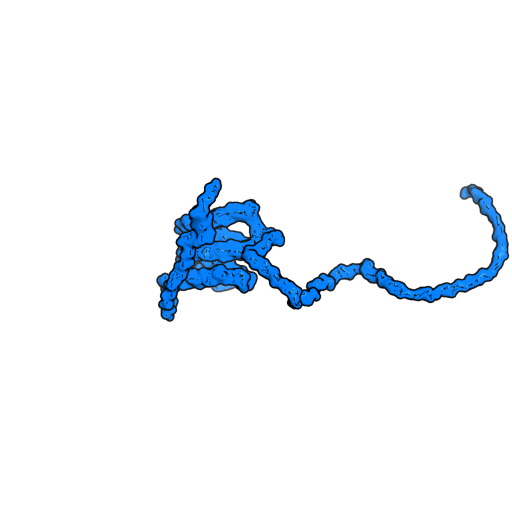1
ATOM 1448 C CA . LYS A 1 190 ? 17.889 -18.716 -56.241 1.00 50.06 190 LYS A CA 1
ATOM 1449 C C . LYS A 1 190 ? 17.463 -18.768 -57.730 1.00 50.06 190 LYS A C 1
ATOM 1451 O O . LYS A 1 190 ? 16.273 -18.737 -58.005 1.00 50.06 190 LYS A O 1
ATOM 1456 N N . LYS A 1 191 ? 18.467 -18.907 -58.615 1.00 49.66 191 LYS A N 1
ATOM 1457 C CA . LYS A 1 191 ? 18.566 -19.538 -59.966 1.00 49.66 191 LYS A CA 1
ATOM 1458 C C . LYS A 1 191 ? 17.344 -19.638 -60.918 1.00 49.66 191 LYS A C 1
ATOM 1460 O O . LYS A 1 191 ? 16.415 -20.367 -60.595 1.00 49.66 191 LYS A O 1
ATOM 1465 N N . LEU A 1 192 ? 17.484 -19.092 -62.146 1.00 50.84 192 LEU A N 1
ATOM 1466 C CA . LEU A 1 192 ? 17.495 -19.711 -63.520 1.00 50.84 192 LEU A CA 1
ATOM 1467 C C . LEU A 1 192 ? 17.229 -18.603 -64.592 1.00 50.84 192 LEU A C 1
ATOM 1469 O O . LEU A 1 192 ? 16.697 -17.571 -64.184 1.00 50.84 192 LEU A O 1
ATOM 1473 N N . PRO A 1 193 ? 17.472 -18.765 -65.921 1.00 49.78 193 PRO A N 1
ATOM 1474 C CA . PRO A 1 193 ? 18.101 -19.860 -66.678 1.00 49.78 193 PRO A CA 1
ATOM 1475 C C . PRO A 1 193 ? 19.276 -19.434 -67.597 1.00 49.78 193 PRO A C 1
ATOM 1477 O O . PRO A 1 193 ? 19.480 -18.253 -67.874 1.00 49.78 193 PRO A O 1
ATOM 1480 N N . ASP A 1 194 ? 20.037 -20.429 -68.062 1.00 55.91 194 ASP A N 1
ATOM 1481 C CA . ASP A 1 194 ? 20.947 -20.324 -69.210 1.00 55.91 194 ASP A CA 1
ATOM 1482 C C . ASP A 1 194 ? 20.136 -20.124 -70.499 1.00 55.91 194 ASP A C 1
ATOM 1484 O O . ASP A 1 194 ? 19.195 -20.877 -70.730 1.00 55.91 194 ASP A O 1
ATOM 1488 N N . ASP A 1 195 ? 20.484 -19.109 -71.295 1.00 51.84 195 ASP A N 1
ATOM 1489 C CA . ASP A 1 195 ? 20.512 -19.121 -72.771 1.00 51.84 195 ASP A CA 1
ATOM 1490 C C . ASP A 1 195 ? 20.627 -17.680 -73.295 1.00 51.84 195 ASP A C 1
ATOM 1492 O O . ASP A 1 195 ? 19.643 -16.952 -73.430 1.00 51.84 195 ASP A O 1
ATOM 1496 N N . ILE A 1 196 ? 21.851 -17.259 -73.622 1.00 55.16 196 ILE A N 1
ATOM 1497 C CA . ILE A 1 196 ? 22.080 -16.134 -74.535 1.00 55.16 196 ILE A CA 1
ATOM 1498 C C . ILE A 1 196 ? 22.775 -16.728 -75.765 1.00 55.16 196 ILE A C 1
ATOM 1500 O O . ILE A 1 196 ? 23.909 -17.197 -75.640 1.00 55.16 196 ILE A O 1
ATOM 1504 N N . PRO A 1 197 ? 22.132 -16.759 -76.944 1.00 48.41 197 PRO A N 1
ATOM 1505 C CA . PRO A 1 197 ? 22.764 -17.289 -78.143 1.00 48.41 197 PRO A CA 1
ATOM 1506 C C . PRO A 1 197 ? 23.919 -16.382 -78.588 1.00 48.41 197 PRO A C 1
ATOM 1508 O O . PRO A 1 197 ? 23.752 -15.178 -78.770 1.00 48.41 197 PRO A O 1
ATOM 1511 N N . ILE A 1 198 ? 25.091 -16.996 -78.765 1.00 49.78 198 ILE A N 1
ATOM 1512 C CA . ILE A 1 198 ? 26.333 -16.397 -79.271 1.00 49.78 198 ILE A CA 1
ATOM 1513 C C . ILE A 1 198 ? 26.269 -16.353 -80.807 1.00 49.78 198 ILE A C 1
ATOM 1515 O O . ILE A 1 198 ? 26.203 -17.419 -81.428 1.00 49.78 198 ILE A O 1
ATOM 1519 N N . PRO A 1 199 ? 26.350 -15.183 -81.461 1.00 46.25 199 PRO A N 1
ATOM 1520 C CA . PRO A 1 199 ? 26.667 -15.122 -82.882 1.00 46.25 199 PRO A CA 1
ATOM 1521 C C . PRO A 1 199 ? 28.162 -15.406 -83.086 1.00 46.25 199 PRO A C 1
ATOM 1523 O O . PRO A 1 199 ? 29.014 -14.763 -82.474 1.00 46.25 199 PRO A O 1
ATOM 1526 N N . LYS A 1 200 ? 28.467 -16.401 -83.924 1.00 43.62 200 LYS A N 1
ATOM 1527 C CA . LYS A 1 200 ? 29.828 -16.773 -84.330 1.00 43.62 200 LYS A CA 1
ATOM 1528 C C . LYS A 1 200 ? 30.423 -15.739 -85.292 1.00 43.62 200 LYS A C 1
ATOM 1530 O O . LYS A 1 200 ? 29.713 -15.151 -86.102 1.00 43.62 200 LYS A O 1
ATOM 1535 N N . GLU A 1 201 ? 31.732 -15.578 -85.156 1.00 44.09 201 GLU A N 1
ATOM 1536 C CA . GLU A 1 201 ? 32.650 -14.683 -85.862 1.00 44.09 201 GLU A CA 1
ATOM 1537 C C . GLU A 1 201 ? 32.676 -14.867 -87.387 1.00 44.09 201 GLU A C 1
ATOM 1539 O O . GLU A 1 201 ? 32.518 -15.979 -87.890 1.00 44.09 201 GLU A O 1
ATOM 1544 N N . SER A 1 202 ? 33.041 -13.797 -88.101 1.00 34.97 202 SER A N 1
ATOM 1545 C CA . SER A 1 202 ? 33.839 -13.919 -89.324 1.00 34.97 202 SER A CA 1
ATOM 1546 C C . SER A 1 202 ? 34.741 -12.693 -89.534 1.00 34.97 202 SER A C 1
ATOM 1548 O O . SER A 1 202 ? 34.259 -11.599 -89.815 1.00 34.97 202 SER A O 1
ATOM 1550 N N . GLU A 1 203 ? 36.043 -12.966 -89.418 1.00 34.31 203 GLU A 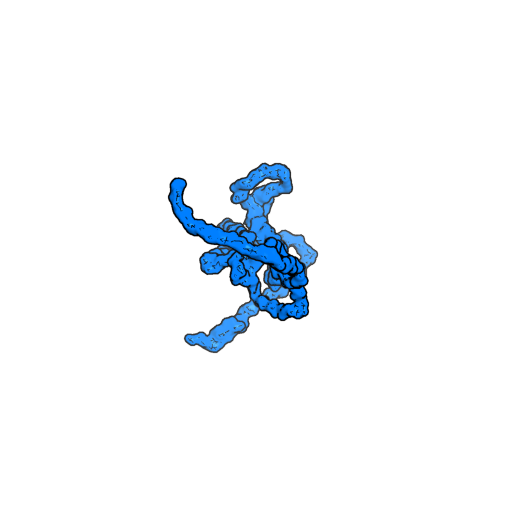N 1
ATOM 1551 C CA . GLU A 1 203 ? 37.162 -12.452 -90.227 1.00 34.31 203 GLU A CA 1
ATOM 1552 C C . GLU A 1 203 ? 37.746 -11.042 -89.968 1.00 34.31 203 GLU A C 1
ATOM 1554 O O . GLU A 1 203 ? 37.178 -9.994 -90.256 1.00 34.31 203 GLU A O 1
ATOM 1559 N N . SER A 1 204 ? 38.977 -11.091 -89.443 1.00 31.72 204 SER A N 1
ATOM 1560 C CA . SER A 1 204 ? 40.068 -10.096 -89.377 1.00 31.72 204 SER A CA 1
ATOM 1561 C C . SER A 1 204 ? 40.617 -9.743 -90.792 1.00 31.72 204 SER A C 1
ATOM 1563 O O . SER A 1 204 ? 40.096 -10.312 -91.749 1.00 31.72 204 SER A O 1
ATOM 1565 N N . PRO A 1 205 ? 41.710 -8.951 -91.000 1.00 42.59 205 PRO A N 1
ATOM 1566 C CA . PRO A 1 205 ? 42.678 -8.379 -90.042 1.00 42.59 205 PRO A CA 1
ATOM 1567 C C . PRO A 1 205 ? 43.202 -6.945 -90.351 1.00 42.59 205 PRO A C 1
ATOM 1569 O O . PRO A 1 205 ? 42.897 -6.344 -91.376 1.00 42.59 205 PRO A O 1
ATOM 1572 N N . GLY A 1 206 ? 44.096 -6.454 -89.478 1.00 30.53 206 GLY A N 1
ATOM 1573 C CA . GLY A 1 206 ? 45.093 -5.406 -89.772 1.00 30.53 206 GLY A CA 1
ATOM 1574 C C . GLY A 1 206 ? 44.905 -4.103 -88.988 1.00 30.53 206 GLY A C 1
ATOM 1575 O O . GLY A 1 206 ? 43.784 -3.669 -88.777 1.00 30.53 206 GLY A O 1
ATOM 1576 N N . HIS A 1 207 ? 45.924 -3.371 -88.552 1.00 34.00 207 HIS A N 1
ATOM 1577 C CA . HIS A 1 207 ? 47.356 -3.587 -88.346 1.00 34.00 207 HIS A CA 1
ATOM 1578 C C . HIS A 1 207 ? 47.803 -2.339 -87.548 1.00 34.00 207 HIS A C 1
ATOM 1580 O O . HIS A 1 207 ? 47.361 -1.245 -87.878 1.00 34.00 207 HIS A O 1
ATOM 1586 N N . 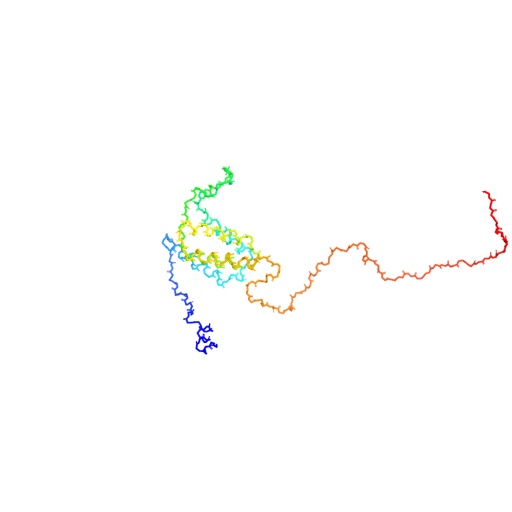GLU A 1 208 ? 48.656 -2.538 -86.539 1.00 33.81 208 GLU A N 1
ATOM 1587 C CA . GLU A 1 208 ? 49.675 -1.609 -86.005 1.00 33.81 208 GLU A CA 1
ATOM 1588 C C . GLU A 1 208 ? 49.348 -0.192 -85.487 1.00 33.81 208 GLU A C 1
ATOM 1590 O O . GLU A 1 208 ? 48.536 0.554 -86.019 1.00 33.81 208 GLU A O 1
ATOM 1595 N N . GLY A 1 209 ? 50.154 0.226 -84.499 1.00 34.59 209 GLY A N 1
ATOM 1596 C CA . GLY A 1 209 ? 50.606 1.618 -84.427 1.00 34.59 209 GLY A CA 1
ATOM 1597 C C . GLY A 1 209 ? 50.456 2.299 -83.075 1.00 34.59 209 GLY A C 1
ATOM 1598 O O . GLY A 1 209 ? 49.541 3.087 -82.872 1.00 34.59 209 GLY A O 1
ATOM 1599 N N . LEU A 1 210 ? 51.406 2.044 -82.177 1.00 41.47 210 LEU A N 1
ATOM 1600 C CA . LEU A 1 210 ? 51.817 3.015 -81.162 1.00 41.47 210 LEU A CA 1
ATOM 1601 C C . LEU A 1 210 ? 52.345 4.271 -81.875 1.00 41.47 210 LEU A C 1
ATOM 1603 O O . LEU A 1 210 ? 53.120 4.107 -82.808 1.00 41.47 210 LEU A O 1
ATOM 1607 N N . ASP A 1 211 ? 51.981 5.478 -81.431 1.00 35.44 211 ASP A N 1
ATOM 1608 C CA . ASP A 1 211 ? 52.947 6.566 -81.205 1.00 35.44 211 ASP A CA 1
ATOM 1609 C C . ASP A 1 211 ? 52.312 7.832 -80.611 1.00 35.44 211 ASP A C 1
ATOM 1611 O O . ASP A 1 211 ? 51.111 8.088 -80.683 1.00 35.44 211 ASP A O 1
ATOM 1615 N N . ALA A 1 212 ? 53.177 8.585 -79.941 1.00 39.09 212 ALA A N 1
ATOM 1616 C CA . ALA A 1 212 ? 52.906 9.716 -79.076 1.00 39.09 212 ALA A CA 1
ATOM 1617 C C . ALA A 1 212 ? 52.923 11.090 -79.795 1.00 39.09 212 ALA A C 1
ATOM 1619 O O . ALA A 1 212 ? 53.368 11.213 -80.930 1.00 39.09 212 ALA A O 1
ATOM 1620 N N . ILE A 1 213 ? 52.569 12.133 -79.023 1.00 37.59 213 ILE A N 1
ATOM 1621 C CA . ILE A 1 213 ? 52.886 13.572 -79.194 1.00 37.59 213 ILE A CA 1
ATOM 1622 C C . ILE A 1 213 ? 52.030 14.368 -80.205 1.00 37.59 213 ILE A C 1
ATOM 1624 O O . ILE A 1 213 ? 52.286 14.355 -81.405 1.00 37.59 213 ILE A O 1
ATOM 1628 N N . ARG A 1 214 ? 51.137 15.227 -79.686 1.00 34.25 214 ARG A N 1
ATOM 1629 C CA . ARG A 1 214 ? 51.335 16.693 -79.614 1.00 34.25 214 ARG A CA 1
ATOM 1630 C C . ARG A 1 214 ? 50.319 17.345 -78.678 1.00 34.25 214 ARG A C 1
ATOM 1632 O O . ARG A 1 214 ? 49.147 16.918 -78.701 1.00 34.25 214 ARG A O 1
#

Organism: NCBI:txid360319